Protein AF-A0AAD7UNX7-F1 (afdb_monomer)

Nearest PDB structures (foldseek):
  7zg9-assembly2_B  TM=6.901E-01  e=4.282E-07  Saccharomyces cerevisiae S288C
  6sld-assembly1_A  TM=7.356E-01  e=1.452E-06  Saccharomyces cerevisiae S288C
  3b74-assembly1_A  TM=6.960E-01  e=7.460E-07  Saccharomyces cerevisiae
  7zgc-assembly1_A  TM=6.970E-01  e=1.716E-06  Saccharomyces cerevisiae S288C
  4j7q-assembly3_A  TM=6.901E-01  e=1.104E-04  Saccharomyces cerevisiae S288C

Organism: NCBI:txid2483200

Solvent-accessible surface area (backbone atoms only — not comparable to full-atom values): 17760 Å² total; per-residue (Å²): 135,86,86,81,90,86,88,85,89,87,83,88,88,83,83,85,89,81,83,91,76,84,85,78,84,82,83,80,77,62,76,86,69,64,69,72,72,82,74,64,62,87,71,53,61,64,50,51,55,52,50,54,51,53,50,54,53,51,56,49,51,52,59,56,52,67,71,56,68,82,56,58,72,64,50,54,60,53,62,76,69,68,67,89,73,70,97,62,81,76,50,73,68,56,50,51,52,46,53,53,51,48,62,74,42,50,87,46,39,68,64,23,44,79,57,77,43,66,79,43,72,68,50,49,45,26,52,25,58,66,34,71,73,37,72,46,46,99,88,44,42,44,58,56,47,52,49,54,36,43,54,46,44,71,35,79,84,56,66,60,74,60,77,74,80,67,68,34,51,47,81,43,62,32,72,77,77,69,24,26,31,39,35,35,33,32,65,60,38,35,85,52,52,40,66,57,40,34,34,50,53,50,48,49,44,53,59,28,40,70,83,31,86,80,33,23,34,26,39,34,40,36,37,66,89,36,55,64,66,32,49,52,47,32,50,56,21,46,56,65,23,49,64,55,39,62,64,64,39,42,74,31,70,52,40,35,37,34,31,39,64,49,73,58,53,52,53,52,44,65,60,49,53,78,77,46,56,71,73,63,50,72,28,54,44,82,35,78,53,68,68,65,41,43,76,73,28,44,72,82,128

Mean predicted aligned error: 13.59 Å

Radius of gyration: 25.08 Å; Cα contacts (8 Å, |Δi|>4): 303; chains: 1; bounding box: 59×66×67 Å

InterPro domains:
  IPR001251 CRAL-TRIO lipid binding domain [PF00650] (205-295)
  IPR001251 CRAL-TRIO lipid binding domain [cd00170] (199-295)
  IPR036865 CRAL-TRIO lipid binding domain superfamily [G3DSA:3.40.525.10] (85-296)
  IPR036865 CRAL-TRIO lipid binding domain superfamily [SSF52087] (208-294)
  IPR052578 Phosphatidylinositol Transfer CRAL-TRIO Domain-Containing Protein [PTHR45824] (88-289)

Sequence (301 aa):
MMISTVLVLSLLDGSPAFQPVPTVPRMRIPAALRQPLLRTNSTILPRLIREVSLQRQRQYAKKVWVSLRGDIKTTLLWLALGRRRTAGTLTASQRSMIAMLRVEVARLKAVAAKRGMPLDDATLRRYLEAAGWSLQFRDRSVARAVEHTVEWRASAAAVRKPELDGRGLLLSQAAKSGDRVLRCECKLTAGRSPKWWQHALVSAVELASRDHATAKVCVLVDCRGAPGSSLFDAARSAASAFPLLSTHYPGRLGHVYVLGAGPASRACWWFIKNLLDANTRAKISFVSDTSALKQKGFKLV

Structure (mmCIF, N/CA/C/O backbone):
data_AF-A0AAD7UNX7-F1
#
_entry.id   AF-A0AAD7UNX7-F1
#
loop_
_atom_site.group_PDB
_atom_site.id
_atom_site.type_symbol
_atom_site.label_atom_id
_atom_site.label_alt_id
_atom_site.label_comp_id
_atom_site.label_asym_id
_atom_site.label_entity_id
_atom_site.label_seq_id
_atom_site.pdbx_PDB_ins_code
_atom_site.Cartn_x
_atom_site.Cartn_y
_atom_site.Cartn_z
_atom_site.occupancy
_atom_site.B_iso_or_equiv
_atom_site.auth_seq_id
_atom_site.auth_comp_id
_atom_site.auth_asym_id
_atom_site.auth_atom_id
_atom_site.pdbx_PDB_model_num
ATOM 1 N N . MET A 1 1 ? -37.954 18.146 42.925 1.00 34.34 1 MET A N 1
ATOM 2 C CA . MET A 1 1 ? -36.810 17.248 42.636 1.00 34.34 1 MET A CA 1
ATOM 3 C C . MET A 1 1 ? -36.060 17.842 41.440 1.00 34.34 1 MET A C 1
ATOM 5 O O . MET A 1 1 ? -36.562 17.706 40.338 1.00 34.34 1 MET A O 1
ATOM 9 N N . MET A 1 2 ? -35.065 18.741 41.542 1.00 25.80 2 MET A N 1
ATOM 10 C CA . MET A 1 2 ? -33.766 18.714 42.262 1.00 25.80 2 MET A CA 1
ATOM 11 C C . MET A 1 2 ? -32.941 17.454 41.914 1.00 25.80 2 MET A C 1
ATOM 13 O O . MET A 1 2 ? -33.486 16.375 42.089 1.00 25.80 2 MET A O 1
ATOM 17 N N . ILE A 1 3 ? -31.683 17.464 41.430 1.00 24.48 3 ILE A N 1
ATOM 18 C CA . ILE A 1 3 ? -30.627 18.491 41.279 1.00 24.48 3 ILE A CA 1
ATOM 19 C C . ILE A 1 3 ? -29.623 18.094 40.161 1.00 24.48 3 ILE A C 1
ATOM 21 O O . ILE A 1 3 ? -29.456 16.927 39.820 1.00 24.48 3 ILE A O 1
ATOM 25 N N . SER A 1 4 ? -28.982 19.144 39.643 1.00 24.62 4 SER A N 1
ATOM 26 C CA . SER A 1 4 ? -27.785 19.363 38.818 1.00 24.62 4 SER A CA 1
ATOM 27 C C . SER A 1 4 ? -26.571 18.409 38.849 1.00 24.62 4 SER A C 1
ATOM 29 O O . SER A 1 4 ? -26.175 17.888 39.882 1.00 24.62 4 SER A O 1
ATOM 31 N N . THR A 1 5 ? -25.893 18.364 37.693 1.00 30.03 5 THR A N 1
ATOM 32 C CA . THR A 1 5 ? -24.471 18.711 37.438 1.00 30.03 5 THR A CA 1
ATOM 33 C C . THR A 1 5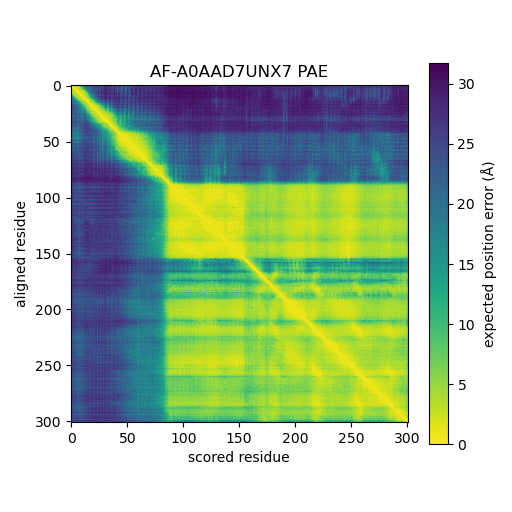 ? -23.482 18.747 38.615 1.00 30.03 5 THR A C 1
ATOM 35 O O . THR A 1 5 ? -23.608 19.635 39.449 1.00 30.03 5 THR A O 1
ATOM 38 N N . VAL A 1 6 ? -22.375 17.984 38.527 1.00 22.36 6 VAL A N 1
ATOM 39 C CA . VAL A 1 6 ? -21.025 18.428 38.951 1.00 22.36 6 VAL A CA 1
ATOM 40 C C . VAL A 1 6 ? -19.945 17.842 38.029 1.00 22.36 6 VAL A C 1
ATOM 42 O O . VAL A 1 6 ? -19.840 16.639 37.818 1.00 22.36 6 VAL A O 1
ATOM 45 N N . LEU A 1 7 ? -19.143 18.758 37.497 1.00 24.67 7 LEU A N 1
ATOM 46 C CA . LEU A 1 7 ? -17.812 18.607 36.915 1.00 24.67 7 LEU A CA 1
ATOM 47 C C . LEU A 1 7 ? -16.832 19.046 38.018 1.00 24.67 7 LEU A C 1
ATOM 49 O O . LEU A 1 7 ? -17.155 20.054 38.633 1.00 24.67 7 LEU A O 1
ATOM 53 N N . VAL A 1 8 ? -15.691 18.379 38.257 1.00 23.47 8 VAL A N 1
ATOM 54 C CA . VAL A 1 8 ? -14.447 18.983 38.813 1.00 23.47 8 VAL A CA 1
ATOM 55 C C . VAL A 1 8 ? -13.267 17.986 38.778 1.00 23.47 8 VAL A C 1
ATOM 57 O O . VAL A 1 8 ? -13.352 16.872 39.279 1.00 23.47 8 VAL A O 1
ATOM 60 N N . LEU A 1 9 ? -12.213 18.453 38.095 1.00 23.33 9 LEU A N 1
ATOM 61 C CA . LEU A 1 9 ? -10.749 18.346 38.263 1.00 23.33 9 LEU A CA 1
ATOM 62 C C . LEU A 1 9 ? -10.123 17.260 39.162 1.00 23.33 9 LEU A C 1
ATOM 64 O O . LEU A 1 9 ? -10.473 17.151 40.326 1.00 23.33 9 LEU A O 1
ATOM 68 N N . SER A 1 10 ? -9.043 16.650 38.644 1.00 23.88 10 SER A N 1
ATOM 69 C CA . SER A 1 10 ? -7.724 16.612 39.308 1.00 23.88 10 SER A CA 1
ATOM 70 C C . SER A 1 10 ? -6.599 16.388 38.282 1.00 23.88 10 SER A C 1
ATOM 72 O O . SER A 1 10 ? -6.486 15.331 37.667 1.00 23.88 10 SER A O 1
ATOM 74 N N . LEU A 1 11 ? -5.792 17.434 38.096 1.00 24.27 11 LEU A N 1
ATOM 75 C CA . LEU A 1 11 ? -4.376 17.394 37.719 1.00 24.27 11 LEU A CA 1
ATOM 76 C C . LEU A 1 11 ? -3.583 17.746 38.994 1.00 24.27 11 LEU A C 1
ATOM 78 O O . LEU A 1 11 ? -4.113 18.495 39.814 1.00 24.27 11 LEU A O 1
ATOM 82 N N . LEU A 1 12 ? -2.320 17.293 39.052 1.00 26.17 12 LEU A N 1
ATOM 83 C CA . LEU A 1 12 ? -1.320 17.322 40.149 1.00 26.17 12 LEU A CA 1
ATOM 84 C C . LEU A 1 12 ? -1.395 16.048 41.025 1.00 26.17 12 LEU A C 1
ATOM 86 O O . LEU A 1 12 ? -2.464 15.706 41.507 1.00 26.17 12 LEU A O 1
ATOM 90 N N . ASP A 1 13 ? -0.353 15.226 41.190 1.00 26.78 13 ASP A N 1
ATOM 91 C CA . ASP A 1 13 ? 1.076 15.535 41.310 1.00 26.78 13 ASP A CA 1
ATOM 92 C C . ASP A 1 13 ? 2.003 14.470 40.689 1.00 26.78 13 ASP A C 1
ATOM 94 O O . ASP A 1 13 ? 1.662 13.290 40.613 1.00 26.78 13 ASP A O 1
ATOM 98 N N . GLY A 1 14 ? 3.201 14.905 40.283 1.00 27.84 14 GLY A N 1
ATOM 99 C CA . GLY A 1 14 ? 4.289 14.032 39.822 1.00 27.84 14 GLY A CA 1
ATOM 100 C C . GLY A 1 14 ? 5.230 14.675 38.798 1.00 27.84 14 GLY A C 1
ATOM 101 O O . GLY A 1 14 ? 5.381 14.160 37.694 1.00 27.84 14 GLY A O 1
ATOM 102 N N . SER A 1 15 ? 5.827 15.822 39.139 1.00 29.14 15 SER A N 1
ATOM 103 C CA . SER A 1 15 ? 6.907 16.468 38.367 1.00 29.14 15 SER A CA 1
ATOM 104 C C . SER A 1 15 ? 8.217 15.654 38.462 1.00 29.14 15 SER A C 1
ATOM 106 O O . SER A 1 15 ? 8.419 14.956 39.457 1.00 29.14 15 SER A O 1
ATOM 108 N N . PRO A 1 16 ? 9.136 15.761 37.480 1.00 36.84 16 PRO A N 1
ATOM 109 C CA . PRO A 1 16 ? 10.179 16.765 37.680 1.00 36.84 16 PRO A CA 1
ATOM 110 C C . PRO A 1 16 ? 10.481 17.653 36.457 1.00 36.84 16 PR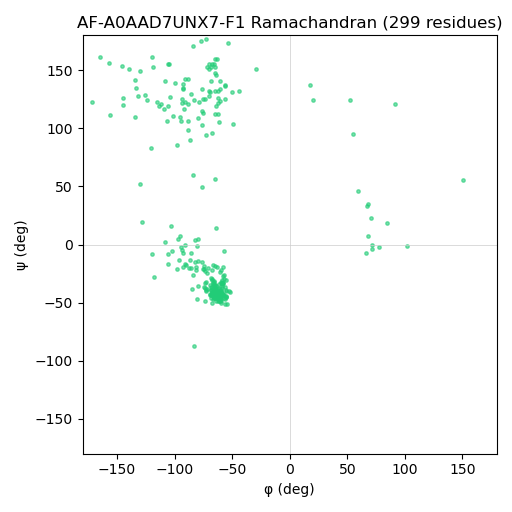O A C 1
ATOM 112 O O . PRO A 1 16 ? 10.562 17.202 35.318 1.00 36.84 16 PRO A O 1
ATOM 115 N N . ALA A 1 17 ? 10.723 18.925 36.792 1.00 38.91 17 ALA A N 1
ATOM 116 C CA . ALA A 1 17 ? 11.519 19.953 36.118 1.00 38.91 17 ALA A CA 1
ATOM 117 C C . ALA A 1 17 ? 11.209 20.284 34.642 1.00 38.91 17 ALA A C 1
ATOM 119 O O . ALA A 1 17 ? 11.810 19.743 33.716 1.00 38.91 17 ALA A O 1
ATOM 120 N N . PHE A 1 18 ? 10.381 21.318 34.434 1.00 33.69 18 PHE A N 1
ATOM 121 C CA . PHE A 1 18 ? 10.369 22.103 33.195 1.00 33.69 18 PHE A CA 1
ATOM 122 C C . PHE A 1 18 ? 10.336 23.608 33.502 1.00 33.69 18 PHE A C 1
ATOM 124 O O . PHE A 1 18 ? 9.604 24.060 34.381 1.00 33.69 18 PHE A O 1
ATOM 131 N N . GLN A 1 19 ? 11.182 24.359 32.794 1.00 36.28 19 GLN A N 1
ATOM 132 C CA . GLN A 1 19 ? 11.431 25.795 32.964 1.00 36.28 19 GLN A CA 1
ATOM 133 C C . GLN A 1 19 ? 10.210 26.675 32.618 1.00 36.28 19 GLN A C 1
ATOM 135 O O . GLN A 1 19 ? 9.365 26.261 31.819 1.00 36.28 19 GLN A O 1
ATOM 140 N N . PRO A 1 20 ? 10.107 27.898 33.181 1.00 37.69 20 PRO A N 1
ATOM 141 C CA . PRO A 1 20 ? 8.953 28.768 32.969 1.00 37.69 20 PRO A CA 1
ATOM 142 C C . PRO A 1 20 ? 8.891 29.325 31.537 1.00 37.69 20 PRO A C 1
ATOM 144 O O . PRO A 1 20 ? 9.835 29.935 31.041 1.00 37.69 20 PRO A O 1
ATOM 147 N N . VAL A 1 21 ? 7.733 29.149 30.895 1.00 50.06 21 VAL A N 1
ATOM 148 C CA . VAL A 1 21 ? 7.342 29.799 29.630 1.00 50.06 21 VAL A CA 1
ATOM 149 C C . VAL A 1 21 ? 6.663 31.143 29.954 1.00 50.06 21 VAL A C 1
ATOM 151 O O . VAL A 1 21 ? 5.925 31.215 30.940 1.00 50.06 21 VAL A O 1
ATOM 154 N N . PRO A 1 22 ? 6.881 32.208 29.157 1.00 38.22 22 PRO A N 1
ATOM 155 C CA . PRO A 1 22 ? 6.375 33.546 29.447 1.00 38.22 22 PRO A CA 1
ATOM 156 C C . PRO A 1 22 ? 4.844 33.640 29.449 1.00 38.22 22 PRO A C 1
ATOM 158 O O . PRO A 1 22 ? 4.131 32.985 28.686 1.00 38.22 22 PRO A O 1
ATOM 161 N N . THR A 1 23 ? 4.353 34.510 30.325 1.00 45.69 23 THR A N 1
ATOM 162 C CA . THR A 1 23 ? 2.951 34.845 30.565 1.00 45.69 23 THR A CA 1
ATOM 163 C C . THR A 1 23 ? 2.263 35.418 29.323 1.00 45.69 23 THR A C 1
ATOM 165 O O . THR A 1 23 ? 2.654 36.450 28.785 1.00 45.69 23 THR A O 1
ATOM 168 N N . VAL A 1 24 ? 1.169 34.777 28.901 1.00 46.84 24 VAL A N 1
ATOM 169 C CA . VAL A 1 24 ? 0.237 35.325 27.901 1.00 46.84 24 VAL A CA 1
ATOM 170 C C . VAL A 1 24 ? -0.641 36.397 28.568 1.00 46.84 24 VAL A C 1
ATOM 172 O O . VAL A 1 24 ? -1.168 36.152 29.659 1.00 46.84 24 VAL A O 1
ATOM 175 N N . PRO A 1 25 ? -0.846 37.575 27.951 1.00 39.91 25 PRO A N 1
ATOM 176 C CA . PRO A 1 25 ? -1.681 38.623 28.526 1.00 39.91 25 PRO A CA 1
ATOM 177 C C . PRO A 1 25 ? -3.148 38.182 28.628 1.00 39.91 25 PRO A C 1
ATOM 179 O O . PRO A 1 25 ? -3.746 37.666 27.683 1.00 39.91 25 PRO A O 1
ATOM 182 N N . ARG A 1 26 ? -3.743 38.410 29.806 1.00 40.44 26 ARG A N 1
ATOM 183 C CA . ARG A 1 26 ? -5.159 38.137 30.087 1.00 40.44 26 ARG A CA 1
ATOM 184 C C . ARG A 1 26 ? -6.058 38.992 29.192 1.00 40.44 26 ARG A C 1
ATOM 186 O O . ARG A 1 26 ? -6.040 40.219 29.274 1.00 40.44 26 ARG A O 1
ATOM 193 N N . MET A 1 27 ? -6.909 38.334 28.411 1.00 41.91 27 MET A N 1
ATOM 194 C CA . MET A 1 27 ? -7.981 38.976 27.652 1.00 41.91 27 MET A CA 1
ATOM 195 C C . MET A 1 27 ? -8.993 39.595 28.635 1.00 41.91 27 MET A C 1
ATOM 197 O O . MET A 1 27 ? -9.661 38.881 29.386 1.00 41.91 27 MET A O 1
ATOM 201 N N . ARG A 1 28 ? -9.083 40.931 28.681 1.00 44.72 28 ARG A N 1
ATOM 202 C CA . ARG A 1 28 ? -10.090 41.641 29.484 1.00 44.72 28 ARG A CA 1
ATOM 203 C C . ARG A 1 28 ? -11.445 41.539 28.787 1.00 44.72 28 ARG A C 1
ATOM 205 O O . ARG A 1 28 ? -11.637 42.113 27.721 1.00 44.72 28 ARG A O 1
ATOM 212 N N . ILE A 1 29 ? -12.387 40.830 29.406 1.00 54.78 29 ILE A N 1
ATOM 213 C CA . ILE A 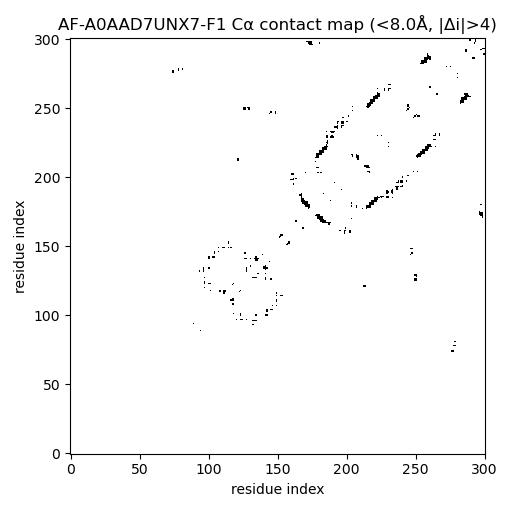1 29 ? -13.793 40.846 28.987 1.00 54.78 29 ILE A CA 1
ATOM 214 C C . ILE A 1 29 ? -14.402 42.196 29.416 1.00 54.78 29 ILE A C 1
ATOM 216 O O . ILE A 1 29 ? -14.313 42.531 30.602 1.00 54.78 29 ILE A O 1
ATOM 220 N N . PRO A 1 30 ? -15.010 42.971 28.498 1.00 59.00 30 PRO A N 1
ATOM 221 C CA . PRO A 1 30 ? -15.652 44.247 28.808 1.00 59.00 30 PRO A CA 1
ATOM 222 C C . PRO A 1 30 ? -16.733 44.109 29.888 1.00 59.00 30 PRO A C 1
ATOM 224 O O . PRO A 1 30 ? -17.552 43.190 29.844 1.00 59.00 30 PRO A O 1
ATOM 227 N N . ALA A 1 31 ? -16.774 45.048 30.839 1.00 58.38 31 ALA A N 1
ATOM 228 C CA . ALA A 1 31 ? -17.728 45.040 31.954 1.00 58.38 31 ALA A CA 1
ATOM 229 C C . ALA A 1 31 ? -19.204 45.034 31.499 1.00 58.38 31 ALA A C 1
ATOM 231 O O . ALA A 1 31 ? -20.050 44.459 32.181 1.00 58.38 31 ALA A O 1
ATOM 232 N N . ALA A 1 32 ? -19.496 45.566 30.307 1.00 55.09 32 ALA A N 1
ATOM 233 C CA . ALA A 1 32 ? -20.830 45.565 29.700 1.00 55.09 32 ALA A CA 1
ATOM 234 C C . ALA A 1 32 ? -21.382 44.157 29.386 1.00 55.09 32 ALA A C 1
ATOM 236 O O . ALA A 1 32 ? -22.590 43.981 29.271 1.00 55.09 32 ALA A O 1
ATOM 237 N N . LEU A 1 33 ? -20.522 43.134 29.296 1.00 49.88 33 LEU A N 1
ATOM 238 C CA . LEU A 1 33 ? -20.931 41.743 29.063 1.00 49.88 33 LEU A CA 1
ATOM 239 C C . LEU A 1 33 ? -21.095 40.928 30.358 1.00 49.88 33 LEU A C 1
ATOM 241 O O . LEU A 1 33 ? -21.473 39.759 30.295 1.00 49.88 33 LEU A O 1
ATOM 245 N N . ARG A 1 34 ? -20.829 41.509 31.540 1.00 50.03 34 ARG A N 1
ATOM 246 C CA . ARG A 1 34 ? -20.900 40.776 32.820 1.00 50.03 34 ARG A CA 1
ATOM 247 C C . ARG A 1 34 ? -22.310 40.629 33.392 1.00 50.03 34 ARG A C 1
ATOM 249 O O . ARG A 1 34 ? -22.523 39.712 34.176 1.00 50.03 34 ARG A O 1
ATOM 256 N N . GLN A 1 35 ? -23.268 41.480 33.021 1.00 46.34 35 GLN A N 1
ATOM 257 C CA . GLN A 1 35 ? -24.580 41.504 33.684 1.00 46.34 35 GLN A CA 1
ATOM 258 C C . GLN A 1 35 ? -25.744 40.744 33.010 1.00 46.34 35 GLN A C 1
ATOM 260 O O . GLN A 1 35 ? -26.635 40.329 33.750 1.00 46.34 35 GLN A O 1
ATOM 265 N N . PRO A 1 36 ? -25.764 40.415 31.699 1.00 47.47 36 PRO A N 1
ATOM 266 C CA . PRO A 1 36 ? -26.866 39.606 31.154 1.00 47.47 36 PRO A CA 1
ATOM 267 C C . PRO A 1 36 ? -26.729 38.096 31.424 1.00 47.47 36 PRO A C 1
ATOM 269 O O . PRO A 1 36 ? -27.689 37.346 31.258 1.00 47.47 36 PRO A O 1
ATOM 272 N N . LEU A 1 37 ? -25.548 37.616 31.833 1.00 45.19 37 LEU A N 1
ATOM 273 C CA . LEU A 1 37 ? -25.261 36.176 31.918 1.00 45.19 37 LEU A CA 1
ATOM 274 C C . LEU A 1 37 ? -25.698 35.508 33.231 1.00 45.19 37 LEU A C 1
ATOM 276 O O . LEU A 1 37 ? -25.679 34.285 33.312 1.00 45.19 37 LEU A O 1
ATOM 280 N N . LEU A 1 38 ? -26.151 36.273 34.229 1.00 48.47 38 LEU A N 1
ATOM 281 C CA . LEU A 1 38 ? -26.572 35.734 35.532 1.00 48.47 38 LEU A CA 1
ATOM 282 C C . LEU A 1 38 ? -28.092 35.518 35.670 1.00 48.47 38 LEU A C 1
ATOM 284 O O . LEU A 1 38 ? -28.556 35.121 36.734 1.00 48.47 38 LEU A O 1
ATOM 288 N N . ARG A 1 39 ? -28.879 35.733 34.604 1.00 48.38 39 ARG A N 1
ATOM 289 C CA . ARG A 1 39 ? -30.343 35.513 34.599 1.00 48.38 39 ARG A CA 1
ATOM 290 C C . ARG A 1 39 ? -30.859 34.643 33.448 1.00 48.38 39 ARG A C 1
ATOM 292 O O . ARG A 1 39 ? -32.046 34.672 33.137 1.00 48.38 39 ARG A O 1
ATOM 299 N N . THR A 1 40 ? -30.002 33.851 32.808 1.00 49.84 40 THR A N 1
ATOM 300 C CA . THR A 1 40 ? -30.471 32.923 31.768 1.00 49.84 40 THR A CA 1
ATOM 301 C C . THR A 1 40 ? -30.810 31.560 32.367 1.00 49.84 40 THR A C 1
ATOM 303 O O . THR A 1 40 ? -29.986 30.919 33.014 1.00 49.84 40 THR A O 1
ATOM 306 N N . ASN A 1 41 ? -32.062 31.142 32.159 1.00 50.66 41 ASN A N 1
ATOM 307 C CA . ASN A 1 41 ? -32.588 29.824 32.507 1.00 50.66 41 ASN A CA 1
ATOM 308 C C . ASN A 1 41 ? -31.600 28.713 32.113 1.00 50.66 41 ASN A C 1
ATOM 310 O O . ASN A 1 41 ? -31.138 28.655 30.969 1.00 50.66 41 ASN A O 1
ATOM 314 N N . SER A 1 42 ? -31.335 27.793 33.046 1.00 52.09 42 SER A N 1
ATOM 315 C CA . SER A 1 42 ? -30.395 26.661 32.930 1.00 52.09 42 SER A CA 1
ATOM 316 C C . SER A 1 42 ? -30.676 25.701 31.760 1.00 52.09 42 SER A C 1
ATOM 318 O O . SER A 1 42 ? -29.880 24.810 31.472 1.00 52.09 42 SER A O 1
ATOM 320 N N . THR A 1 43 ? -31.778 25.900 31.038 1.00 55.53 43 THR A N 1
ATOM 321 C CA . THR A 1 43 ? -32.200 25.132 29.863 1.00 55.53 43 THR A CA 1
ATOM 322 C C 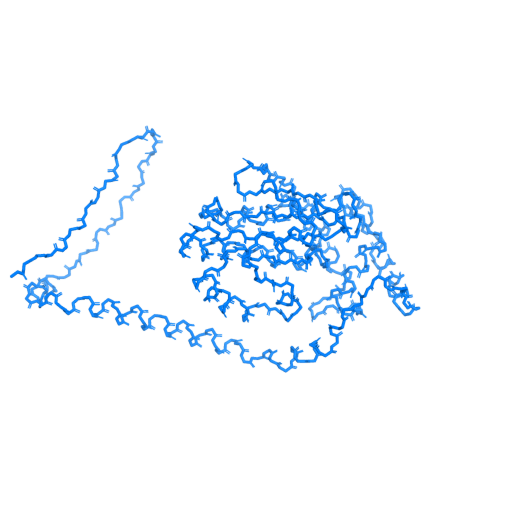. THR A 1 43 ? -31.708 25.698 28.525 1.00 55.53 43 THR A C 1
ATOM 324 O O . THR A 1 43 ? -31.710 24.976 27.525 1.00 55.53 43 THR A O 1
ATOM 327 N N . ILE A 1 44 ? -31.254 26.956 28.472 1.00 59.41 44 ILE A N 1
ATOM 328 C CA . ILE A 1 44 ? -30.894 27.633 27.211 1.00 59.41 44 ILE A CA 1
ATOM 329 C C . ILE A 1 44 ? -29.451 27.315 26.787 1.00 59.41 44 ILE A C 1
ATOM 331 O O . ILE A 1 44 ? -29.181 27.067 25.609 1.00 59.41 44 ILE A O 1
ATOM 335 N N . LEU A 1 45 ? -28.525 27.237 27.746 1.00 51.38 45 LEU A N 1
ATOM 336 C CA . LEU A 1 45 ? -27.102 27.006 27.474 1.00 51.38 45 LEU A CA 1
ATOM 337 C C . LEU A 1 45 ? -26.816 25.642 26.802 1.00 51.38 45 LEU A C 1
ATOM 339 O O . LEU A 1 45 ? -26.080 25.614 25.812 1.00 51.38 45 LEU A O 1
ATOM 343 N N . PRO A 1 46 ? -27.429 24.515 27.226 1.00 58.41 46 PRO A N 1
ATOM 344 C CA . PRO A 1 46 ? -27.233 23.226 26.558 1.00 58.41 46 PRO A CA 1
ATOM 345 C C . PRO A 1 46 ? -27.786 23.202 25.126 1.00 58.41 46 PRO A C 1
ATOM 347 O O . PRO A 1 46 ? -27.217 22.543 24.253 1.00 58.41 46 PRO A O 1
ATOM 350 N N . ARG A 1 47 ? -28.877 23.939 24.859 1.00 62.19 47 ARG A N 1
ATOM 351 C CA . ARG A 1 47 ? -29.457 24.064 23.511 1.00 62.19 47 ARG A CA 1
ATOM 352 C C . ARG A 1 47 ? -28.539 24.843 22.574 1.00 62.19 47 ARG A C 1
ATOM 354 O O . ARG A 1 47 ? -28.249 24.343 21.491 1.00 62.19 47 ARG A O 1
ATOM 361 N N . LEU A 1 48 ? -28.001 25.978 23.020 1.00 52.12 48 LEU A N 1
ATOM 362 C CA . LEU A 1 48 ? -27.043 26.774 22.244 1.00 52.12 48 LEU A CA 1
ATOM 363 C C . LEU A 1 48 ? -25.752 25.999 21.945 1.00 52.12 48 LEU A C 1
ATOM 365 O O . LEU A 1 48 ? -25.280 26.004 20.810 1.00 52.12 48 LEU A O 1
ATOM 369 N N . ILE A 1 49 ? -25.206 25.262 22.919 1.00 58.78 49 ILE A N 1
ATOM 370 C CA . ILE A 1 49 ? -24.017 24.417 22.701 1.00 58.78 49 ILE A CA 1
ATOM 371 C C . ILE A 1 49 ? -24.307 23.326 21.655 1.00 58.78 49 ILE A C 1
ATOM 373 O O . ILE A 1 49 ? -23.482 23.066 20.771 1.00 58.78 49 ILE A O 1
ATOM 377 N N . ARG A 1 50 ? -25.496 22.712 21.706 1.00 65.19 50 ARG A N 1
ATOM 378 C CA . ARG A 1 50 ? -25.923 21.693 20.737 1.00 65.19 50 ARG A CA 1
ATOM 379 C C . ARG A 1 50 ? -26.126 22.277 19.336 1.00 65.19 50 ARG A C 1
ATOM 381 O O . ARG A 1 50 ? -25.700 21.658 18.361 1.00 65.19 50 ARG A O 1
ATOM 388 N N . GLU A 1 51 ? -26.715 23.463 19.219 1.00 67.31 51 GLU A N 1
ATOM 389 C CA . GLU A 1 51 ? -26.912 24.143 17.933 1.00 67.31 51 GLU A CA 1
ATOM 390 C C . GLU A 1 51 ? -25.599 24.600 17.299 1.00 67.31 51 GLU A C 1
ATOM 392 O O . GLU A 1 51 ? -25.393 24.375 16.105 1.00 67.31 51 GLU A O 1
ATOM 397 N N . VAL A 1 52 ? -24.672 25.157 18.083 1.00 57.06 52 VAL A N 1
ATOM 398 C CA . VAL A 1 52 ? -23.350 25.576 17.587 1.00 57.06 52 VAL A CA 1
ATOM 399 C C . VAL A 1 52 ? -22.528 24.366 17.116 1.00 57.06 52 VAL A C 1
ATOM 401 O O . VAL A 1 52 ? -21.857 24.435 16.083 1.00 57.06 52 VAL A O 1
ATOM 404 N N . SER A 1 53 ? -22.626 23.228 17.811 1.00 68.12 53 SER A N 1
ATOM 405 C CA . SER A 1 53 ? -22.023 21.953 17.390 1.00 68.12 53 SER A CA 1
ATOM 406 C C . SER A 1 53 ? -22.591 21.453 16.051 1.00 68.12 53 SER A C 1
ATOM 408 O O . SER A 1 53 ? -21.836 21.161 15.118 1.00 68.12 53 SER A O 1
ATOM 410 N N . LEU A 1 54 ? -23.921 21.439 15.906 1.00 64.31 54 LEU A N 1
ATOM 411 C CA . LEU A 1 54 ? -24.602 21.014 14.677 1.00 64.31 54 LEU A CA 1
ATOM 412 C C . LEU A 1 54 ? -24.324 21.955 13.494 1.00 64.31 54 LEU A C 1
ATOM 414 O O . LEU A 1 54 ? -24.134 21.496 12.367 1.00 64.31 54 LEU A O 1
ATOM 418 N N . GLN A 1 55 ? -24.252 23.264 13.737 1.00 64.88 55 GLN A N 1
ATOM 419 C CA . GLN A 1 55 ? -23.882 24.270 12.737 1.00 64.88 55 GLN A CA 1
ATOM 420 C C . GLN A 1 55 ? -22.458 24.050 12.210 1.00 64.88 55 GLN A C 1
ATOM 422 O O . GLN A 1 55 ? -22.252 24.031 10.992 1.00 64.88 55 GLN A O 1
ATOM 427 N N . ARG A 1 56 ? -21.484 23.790 13.096 1.00 57.97 56 ARG A N 1
ATOM 428 C CA . ARG A 1 56 ? -20.103 23.470 12.692 1.00 57.97 56 ARG A CA 1
ATOM 429 C C . ARG A 1 56 ? -20.024 22.173 11.885 1.00 57.97 56 ARG A C 1
ATOM 431 O O . ARG A 1 56 ? -19.341 22.143 10.862 1.00 57.97 56 ARG A O 1
ATOM 438 N N . GLN A 1 57 ? -20.768 21.135 12.272 1.00 56.75 57 GLN A N 1
ATOM 439 C CA . GLN A 1 57 ? -20.844 19.882 11.507 1.00 56.75 57 GLN A CA 1
ATOM 440 C C . GLN A 1 57 ? -21.449 20.087 10.107 1.00 56.75 57 GLN A C 1
ATOM 442 O O . GLN A 1 57 ? -20.934 19.546 9.128 1.00 56.75 57 GLN A O 1
ATOM 447 N N . ARG A 1 58 ? -22.494 20.918 9.980 1.00 65.81 58 ARG A N 1
ATOM 448 C CA . ARG A 1 58 ? -23.142 21.232 8.693 1.00 65.81 58 ARG A CA 1
ATOM 449 C C . ARG A 1 58 ? -22.252 22.056 7.763 1.00 65.81 58 ARG A C 1
ATOM 451 O O . ARG A 1 58 ? -22.176 21.750 6.573 1.00 65.81 58 ARG A O 1
ATOM 458 N N . GLN A 1 59 ? -21.557 23.071 8.280 1.00 62.62 59 GLN A N 1
ATOM 459 C CA . GLN A 1 59 ? -20.615 23.858 7.475 1.00 62.62 59 GLN A CA 1
ATOM 460 C C . GLN A 1 59 ? -19.429 23.012 6.995 1.00 62.62 59 GLN A C 1
ATOM 462 O O . GLN A 1 59 ? -18.999 23.148 5.847 1.00 62.62 59 GLN A O 1
ATOM 467 N N . TYR A 1 60 ? -18.948 22.091 7.835 1.00 52.59 60 TYR A N 1
ATOM 468 C CA . TYR A 1 60 ? -17.894 21.153 7.461 1.00 52.59 60 TYR A CA 1
ATOM 469 C C . TYR A 1 60 ? -18.359 20.179 6.366 1.00 52.59 60 TYR A C 1
ATOM 471 O O . TYR A 1 60 ? -17.680 20.024 5.351 1.00 52.59 60 TYR A O 1
ATOM 479 N N . ALA A 1 61 ? -19.562 19.609 6.501 1.00 47.12 61 ALA A N 1
ATOM 480 C CA . ALA A 1 61 ? -20.149 18.725 5.493 1.00 47.12 61 ALA A CA 1
ATOM 481 C C . ALA A 1 61 ? -20.336 19.421 4.131 1.00 47.12 61 ALA A C 1
ATOM 483 O O . ALA A 1 61 ? -20.037 18.825 3.098 1.00 47.12 61 ALA A O 1
ATOM 484 N N . LYS A 1 62 ? -20.754 20.697 4.112 1.00 53.06 62 LYS A N 1
ATOM 485 C CA . LYS A 1 62 ? -20.890 21.484 2.871 1.00 53.06 62 LYS A CA 1
ATOM 486 C C . LYS A 1 62 ? -19.551 21.712 2.162 1.00 53.06 62 LYS A C 1
ATOM 488 O O . LYS A 1 62 ? -19.482 21.523 0.950 1.00 53.06 62 LYS A O 1
ATOM 493 N N . LYS A 1 63 ? -18.489 22.078 2.893 1.00 51.34 63 LYS A N 1
ATOM 494 C CA . LYS A 1 63 ? -17.151 22.290 2.303 1.00 51.34 63 LYS A CA 1
ATOM 495 C C . LYS A 1 63 ? -16.575 21.004 1.705 1.00 51.34 63 LYS A C 1
ATOM 497 O O . LYS A 1 63 ? -16.033 21.033 0.605 1.00 51.34 63 LYS A O 1
ATOM 502 N N . VAL A 1 64 ? -16.753 19.876 2.390 1.00 45.97 64 VAL A N 1
ATOM 503 C CA . VAL A 1 64 ? -16.316 18.561 1.898 1.00 45.97 64 VAL A CA 1
ATOM 504 C C . VAL A 1 64 ? -17.109 18.143 0.652 1.00 45.97 64 VAL A C 1
ATOM 506 O O . VAL A 1 64 ? -16.529 17.643 -0.308 1.00 45.97 64 VAL A O 1
ATOM 509 N N . TRP A 1 65 ? -18.419 18.402 0.619 1.00 38.22 65 TRP A N 1
ATOM 510 C CA . TRP A 1 65 ? -19.293 17.997 -0.487 1.00 38.22 65 TRP A CA 1
ATOM 511 C C . TRP A 1 65 ? -19.011 18.731 -1.808 1.00 38.22 65 TRP A C 1
ATOM 513 O O . TRP A 1 65 ? -19.050 18.112 -2.870 1.00 38.22 65 TRP A O 1
ATOM 523 N N . VAL A 1 66 ? -18.663 20.023 -1.762 1.00 47.78 66 VAL A N 1
ATOM 524 C CA . VAL A 1 66 ? -18.298 20.798 -2.966 1.00 47.78 66 VAL A CA 1
ATOM 525 C C . VAL A 1 66 ? -16.987 20.296 -3.586 1.00 47.78 66 VAL A C 1
ATOM 527 O O . VAL A 1 66 ? -16.874 20.245 -4.807 1.00 47.78 66 VAL A O 1
ATOM 530 N N . SER A 1 67 ? -16.041 19.819 -2.769 1.00 43.53 67 SER A N 1
ATOM 531 C CA . SER A 1 67 ? -14.778 19.239 -3.249 1.00 43.53 67 SER A CA 1
ATOM 532 C C . SER A 1 67 ? -14.943 17.866 -3.923 1.00 43.53 67 SER A C 1
ATOM 534 O O . SER A 1 67 ? -14.066 17.454 -4.674 1.00 43.53 67 SER A O 1
ATOM 536 N N . LEU A 1 68 ? -16.043 17.147 -3.667 1.00 40.34 68 LEU A N 1
ATOM 537 C CA . LEU A 1 68 ? -16.252 15.756 -4.104 1.00 40.34 68 LEU A CA 1
ATOM 538 C C . LEU A 1 68 ? -16.921 15.615 -5.484 1.00 40.34 68 LEU A C 1
ATOM 540 O O . LEU A 1 68 ? -16.863 14.545 -6.088 1.00 40.34 68 LEU A O 1
ATOM 544 N N . ARG A 1 69 ? -17.567 16.666 -6.009 1.00 42.56 69 ARG A N 1
ATOM 545 C CA . ARG A 1 69 ? -18.356 16.582 -7.257 1.00 42.56 69 ARG A CA 1
ATOM 546 C C . ARG A 1 69 ? -17.513 16.490 -8.538 1.00 42.56 69 ARG A C 1
ATOM 548 O O . ARG A 1 69 ? -18.041 16.052 -9.557 1.00 42.56 69 ARG A O 1
ATOM 555 N N . GLY A 1 70 ? -16.230 16.854 -8.491 1.00 43.12 70 GLY A N 1
ATOM 556 C CA . GLY A 1 70 ? -15.343 16.869 -9.663 1.00 43.12 70 GLY A CA 1
ATOM 557 C C . GLY A 1 70 ? -14.873 15.494 -10.165 1.00 43.12 70 GLY A C 1
ATOM 558 O O . GLY A 1 70 ? -14.527 15.375 -11.334 1.00 43.12 70 GLY A O 1
ATOM 559 N N . ASP A 1 71 ? -14.901 14.443 -9.333 1.00 52.00 71 ASP A N 1
ATOM 560 C CA . ASP A 1 71 ? -14.165 13.183 -9.588 1.00 52.00 71 ASP A CA 1
ATOM 561 C C . ASP A 1 71 ? -15.038 11.961 -9.967 1.00 52.00 71 ASP A C 1
ATOM 563 O O . ASP A 1 71 ? -14.540 10.847 -10.171 1.00 52.00 71 ASP A O 1
ATOM 567 N N . ILE A 1 72 ? -16.361 12.125 -10.081 1.00 43.78 72 ILE A N 1
ATOM 568 C CA . ILE A 1 72 ? -17.292 10.983 -10.191 1.00 43.78 72 ILE A CA 1
ATOM 569 C C . ILE A 1 72 ? -17.235 10.292 -11.569 1.00 43.78 72 ILE A C 1
ATOM 571 O O . ILE A 1 72 ? -17.305 9.063 -11.634 1.00 43.78 72 ILE A O 1
ATOM 575 N N . LYS A 1 73 ? -17.063 11.034 -12.674 1.00 41.59 73 LYS A N 1
ATOM 576 C CA . LYS A 1 73 ? -17.089 10.450 -14.034 1.00 41.59 73 LYS A CA 1
ATOM 577 C C . LYS A 1 73 ? -15.852 9.597 -14.346 1.00 41.59 73 LYS A C 1
ATOM 579 O O . LYS A 1 73 ? -15.979 8.527 -14.932 1.00 41.59 73 LYS A O 1
ATOM 584 N N . THR A 1 74 ? -14.674 10.007 -13.886 1.00 48.28 74 THR A N 1
ATOM 585 C CA . THR A 1 74 ? -13.407 9.283 -14.096 1.00 48.28 74 THR A CA 1
ATOM 586 C C . THR A 1 74 ? -13.324 8.019 -13.235 1.00 48.28 74 THR A C 1
ATOM 588 O O . THR A 1 74 ? -12.793 6.996 -13.665 1.00 48.28 74 THR A O 1
ATOM 591 N N . THR A 1 75 ? -13.919 8.058 -12.039 1.00 48.56 75 THR A N 1
ATOM 592 C CA . THR A 1 75 ? -13.988 6.911 -11.120 1.00 48.56 75 THR A CA 1
ATOM 593 C C . THR A 1 75 ? -14.835 5.767 -11.690 1.00 48.56 75 THR A C 1
ATOM 595 O O . THR A 1 75 ? -14.499 4.601 -11.489 1.00 48.56 75 THR A O 1
ATOM 598 N N . LEU A 1 76 ? -15.898 6.078 -12.442 1.00 40.88 76 LEU A N 1
ATOM 599 C CA . LEU A 1 76 ? -16.743 5.076 -13.105 1.00 40.88 76 LEU A CA 1
ATOM 600 C C . LEU A 1 76 ? -16.020 4.358 -14.259 1.00 40.88 76 LEU A C 1
ATOM 602 O O . LEU A 1 76 ? -16.200 3.152 -14.423 1.00 40.88 76 LEU A O 1
ATOM 606 N N . LEU A 1 77 ? -15.144 5.053 -14.992 1.00 43.62 77 LEU A N 1
ATOM 607 C CA . LEU A 1 77 ? -14.342 4.451 -16.066 1.00 43.62 77 LEU A CA 1
ATOM 608 C C . LEU A 1 77 ? -13.290 3.466 -15.515 1.00 43.62 77 LEU A C 1
ATOM 610 O O . LEU A 1 77 ? -13.101 2.380 -16.057 1.00 43.62 77 LEU A O 1
ATOM 614 N N . TRP A 1 78 ? -12.662 3.795 -14.382 1.00 46.12 78 TRP A N 1
ATOM 615 C CA . TRP A 1 78 ? -11.722 2.900 -13.692 1.00 46.12 78 TRP A CA 1
ATOM 616 C C . TRP A 1 78 ? -12.408 1.719 -12.987 1.00 46.12 78 TRP A C 1
ATOM 618 O O . TRP A 1 78 ? -11.849 0.623 -12.927 1.00 46.12 78 TRP A O 1
ATOM 628 N N . LEU A 1 79 ? -13.637 1.913 -12.495 1.00 43.50 79 LEU A N 1
ATOM 629 C CA . LEU A 1 79 ? -14.472 0.857 -11.909 1.00 43.50 79 LEU A CA 1
ATOM 630 C C . LEU A 1 79 ? -14.803 -0.259 -12.913 1.00 43.50 79 LEU A C 1
ATOM 632 O O . LEU A 1 79 ? -14.849 -1.423 -12.521 1.00 43.50 79 LEU A O 1
ATOM 636 N N . ALA A 1 80 ? -14.975 0.069 -14.197 1.00 41.72 80 ALA A N 1
ATOM 637 C CA . ALA A 1 80 ? -15.241 -0.916 -15.247 1.00 41.72 80 ALA A CA 1
ATOM 638 C C . ALA A 1 80 ? -14.014 -1.789 -15.594 1.00 41.72 80 ALA A C 1
ATOM 640 O O . ALA A 1 80 ? -14.170 -2.926 -16.040 1.00 41.72 80 ALA A O 1
ATOM 641 N N . LEU A 1 81 ? -12.793 -1.297 -15.350 1.00 45.59 81 LEU A N 1
ATOM 642 C CA . LEU A 1 81 ? -11.540 -1.979 -15.712 1.00 45.59 81 LEU A CA 1
ATOM 643 C C . LEU A 1 81 ? -10.920 -2.796 -14.562 1.00 45.59 81 LEU A C 1
ATOM 645 O O . LEU A 1 81 ? -10.052 -3.640 -14.791 1.00 45.59 81 LEU A O 1
ATOM 649 N N . GLY A 1 82 ? -11.388 -2.608 -13.326 1.00 38.78 82 GLY A N 1
ATOM 650 C CA . GLY A 1 82 ? -10.896 -3.285 -12.121 1.00 38.78 82 GLY A CA 1
ATOM 651 C C . GLY A 1 82 ? -11.353 -4.742 -11.958 1.00 38.78 82 GLY A C 1
ATOM 652 O O . GLY A 1 82 ? -11.835 -5.117 -10.890 1.00 38.78 82 GLY A O 1
ATOM 653 N N . ARG A 1 83 ? -11.224 -5.596 -12.983 1.00 43.84 83 ARG A N 1
ATOM 654 C CA . ARG A 1 83 ? -11.449 -7.048 -12.831 1.00 43.84 83 ARG A CA 1
ATOM 655 C C . ARG A 1 83 ? -10.259 -7.692 -12.115 1.00 43.84 83 ARG A C 1
ATOM 657 O O . ARG A 1 83 ? -9.123 -7.591 -12.575 1.00 43.84 83 ARG A O 1
ATOM 664 N N . ARG A 1 84 ? -10.532 -8.403 -11.011 1.00 43.34 84 ARG A N 1
ATOM 665 C CA . ARG A 1 84 ? -9.582 -9.286 -10.305 1.00 43.34 84 ARG A CA 1
ATOM 666 C C . ARG A 1 84 ? -8.905 -10.224 -11.310 1.00 43.34 84 ARG A C 1
ATOM 668 O O . ARG A 1 84 ? -9.515 -11.201 -11.733 1.00 43.34 84 ARG A O 1
ATOM 675 N N . ARG A 1 85 ? -7.648 -9.961 -11.667 1.00 49.97 85 ARG A N 1
ATOM 676 C CA . ARG A 1 85 ? -6.795 -10.969 -12.301 1.00 49.97 85 ARG A CA 1
ATOM 677 C C . ARG A 1 85 ? -6.091 -11.740 -11.192 1.00 49.97 85 ARG A C 1
ATOM 679 O O . ARG A 1 85 ? -5.398 -11.159 -10.358 1.00 49.97 85 ARG A O 1
ATOM 686 N N . THR A 1 86 ? -6.319 -13.050 -11.180 1.00 45.88 86 THR A N 1
ATOM 687 C CA . THR A 1 86 ? -5.450 -14.038 -10.534 1.00 45.88 86 THR A CA 1
ATOM 688 C C . THR A 1 86 ? -4.019 -13.870 -11.056 1.00 45.88 86 THR A C 1
ATOM 690 O O . THR A 1 86 ? -3.777 -13.066 -11.959 1.00 45.88 86 THR A O 1
ATOM 693 N N . ALA A 1 87 ? -3.045 -14.584 -10.489 1.00 59.00 87 ALA A N 1
ATOM 694 C CA . ALA A 1 87 ? -1.664 -14.628 -10.975 1.00 59.00 87 ALA A CA 1
ATOM 695 C C . ALA A 1 87 ? -1.568 -15.282 -12.374 1.00 59.00 87 ALA A C 1
ATOM 697 O O . ALA A 1 87 ? -0.888 -16.280 -12.566 1.00 59.00 87 ALA A O 1
ATOM 698 N N . GLY A 1 88 ? -2.305 -14.747 -13.344 1.00 72.06 88 GLY A N 1
ATOM 699 C CA . GLY A 1 88 ? -2.314 -15.170 -14.723 1.00 72.06 88 GLY A CA 1
ATOM 700 C C . GLY A 1 88 ? -1.002 -14.799 -15.388 1.00 72.06 88 GLY A C 1
ATOM 701 O O . GLY A 1 88 ? -0.332 -13.826 -15.017 1.00 72.06 88 GLY A O 1
ATOM 702 N N . THR A 1 89 ? -0.659 -15.608 -16.377 1.00 89.62 89 THR A N 1
ATOM 703 C CA . THR A 1 89 ? 0.477 -15.421 -17.266 1.00 89.62 89 THR A CA 1
ATOM 704 C C . THR A 1 89 ? 0.455 -14.003 -17.834 1.00 89.62 89 THR A C 1
ATOM 706 O O . THR A 1 89 ? -0.581 -13.522 -18.297 1.00 89.62 89 THR A O 1
ATOM 709 N N . LEU A 1 90 ? 1.594 -13.311 -17.771 1.00 92.94 90 LEU A N 1
ATOM 710 C CA . LEU A 1 90 ? 1.719 -11.976 -18.348 1.00 92.94 90 LEU A CA 1
ATOM 711 C C . LEU A 1 90 ? 1.495 -12.052 -19.860 1.00 92.94 90 LEU A C 1
ATOM 713 O O . LEU A 1 90 ? 2.101 -12.877 -20.546 1.00 92.94 90 LEU A O 1
ATOM 717 N N . THR A 1 91 ? 0.654 -11.165 -20.383 1.00 95.19 91 THR A N 1
ATOM 718 C CA . THR A 1 91 ? 0.482 -11.013 -21.834 1.00 95.19 91 THR A CA 1
ATOM 719 C C . THR A 1 91 ? 1.780 -10.508 -22.477 1.00 95.19 91 THR A C 1
ATOM 721 O O . THR A 1 91 ? 2.630 -9.914 -21.807 1.00 95.19 91 THR A O 1
ATOM 724 N N . ALA A 1 92 ? 1.942 -10.700 -23.791 1.00 96.00 92 ALA A N 1
ATOM 725 C CA . ALA A 1 92 ? 3.110 -10.195 -24.518 1.00 96.00 92 ALA A CA 1
ATOM 726 C C . ALA A 1 92 ? 3.295 -8.677 -24.334 1.00 96.00 92 ALA A C 1
ATOM 728 O O . ALA A 1 92 ? 4.381 -8.239 -23.970 1.00 96.00 92 ALA A O 1
ATOM 729 N N . SER A 1 93 ? 2.210 -7.903 -24.453 1.00 96.56 93 SER A N 1
ATOM 730 C CA . SER A 1 93 ? 2.212 -6.449 -24.229 1.00 96.56 93 SER A CA 1
ATOM 731 C C . SER A 1 93 ? 2.696 -6.067 -22.822 1.00 96.56 93 SER A C 1
ATOM 733 O O . SER A 1 93 ? 3.542 -5.188 -22.664 1.00 96.56 93 SER A O 1
ATOM 735 N N . GLN A 1 94 ? 2.237 -6.779 -21.789 1.00 96.50 94 GLN A N 1
ATOM 736 C CA . GLN A 1 94 ? 2.672 -6.546 -20.409 1.00 96.50 94 GLN A CA 1
ATOM 737 C C . GLN A 1 94 ? 4.160 -6.851 -20.199 1.00 96.50 94 GLN A C 1
ATOM 739 O O . GLN A 1 94 ? 4.839 -6.109 -19.489 1.00 96.50 94 GLN A O 1
ATOM 744 N N . ARG A 1 95 ? 4.687 -7.906 -20.833 1.00 97.25 95 ARG A N 1
ATOM 745 C CA . ARG A 1 95 ? 6.127 -8.214 -20.806 1.00 97.25 95 ARG A CA 1
ATOM 746 C C . ARG A 1 95 ? 6.946 -7.124 -21.494 1.00 97.25 95 ARG A C 1
ATOM 748 O O . ARG A 1 95 ? 7.961 -6.709 -20.940 1.00 97.25 95 ARG A O 1
ATOM 755 N N . SER A 1 96 ? 6.477 -6.609 -22.631 1.00 97.69 96 SER A N 1
ATOM 756 C CA . SER A 1 96 ? 7.124 -5.486 -23.318 1.00 97.69 96 SER A CA 1
ATOM 757 C C . SER A 1 96 ? 7.141 -4.221 -22.459 1.00 97.69 96 SER A C 1
ATOM 759 O O . SER A 1 96 ? 8.171 -3.562 -22.376 1.00 97.69 96 SER A O 1
ATOM 761 N N . MET A 1 97 ? 6.053 -3.905 -21.746 1.00 98.19 97 MET A N 1
ATOM 762 C CA . MET A 1 97 ? 6.026 -2.762 -20.821 1.00 98.19 97 MET A CA 1
ATOM 763 C C . MET A 1 97 ? 7.005 -2.905 -19.657 1.00 98.19 97 MET A C 1
ATOM 765 O O . MET A 1 97 ? 7.685 -1.942 -19.311 1.00 98.19 97 MET A O 1
ATOM 769 N N . ILE A 1 98 ? 7.115 -4.104 -19.077 1.00 97.88 98 ILE A N 1
ATOM 770 C CA . ILE A 1 98 ? 8.119 -4.379 -18.041 1.00 97.88 98 ILE A CA 1
ATOM 771 C C . ILE A 1 98 ? 9.529 -4.197 -18.609 1.00 97.88 98 ILE A C 1
ATOM 773 O O . ILE A 1 98 ? 10.361 -3.572 -17.956 1.00 97.88 98 ILE A O 1
ATOM 777 N N . ALA A 1 99 ? 9.796 -4.693 -19.821 1.00 98.00 99 ALA A N 1
ATOM 778 C CA . ALA A 1 99 ? 11.093 -4.541 -20.473 1.00 98.00 99 ALA A CA 1
ATOM 779 C C . ALA A 1 99 ? 11.442 -3.066 -20.742 1.00 98.00 99 ALA A C 1
ATOM 781 O O . ALA A 1 99 ? 12.548 -2.645 -20.410 1.00 98.00 99 ALA A O 1
ATOM 782 N N . MET A 1 100 ? 10.497 -2.272 -21.258 1.00 98.12 100 MET A N 1
ATOM 783 C CA . MET A 1 100 ? 10.682 -0.830 -21.474 1.00 98.12 100 MET A CA 1
ATOM 784 C C . MET A 1 100 ? 10.983 -0.100 -20.163 1.00 98.12 100 MET A C 1
ATOM 786 O O . MET A 1 100 ? 11.990 0.597 -20.059 1.00 98.12 100 MET A O 1
ATOM 790 N N . LEU A 1 101 ? 10.163 -0.327 -19.132 1.00 98.25 101 LEU A N 1
ATOM 791 C CA . LEU A 1 101 ? 10.364 0.300 -17.829 1.00 98.25 101 LEU A CA 1
ATOM 792 C C . LEU A 1 101 ? 11.711 -0.103 -17.213 1.00 98.25 101 LEU A C 1
ATOM 794 O O . LEU A 1 101 ? 12.380 0.730 -16.610 1.00 98.25 101 LEU A O 1
ATOM 798 N N . ARG A 1 102 ? 12.139 -1.362 -17.389 1.00 98.19 102 ARG A N 1
ATOM 799 C CA . ARG A 1 102 ? 13.435 -1.862 -16.905 1.00 98.19 102 ARG A CA 1
ATOM 800 C C . ARG A 1 102 ? 14.605 -1.086 -17.505 1.00 98.19 102 ARG A C 1
ATOM 802 O O . ARG A 1 102 ? 15.542 -0.776 -16.772 1.00 98.19 102 ARG A O 1
ATOM 809 N N . VAL A 1 103 ? 14.554 -0.785 -18.804 1.00 98.12 103 VAL A N 1
ATOM 810 C CA . VAL A 1 103 ? 15.573 0.036 -19.476 1.00 98.12 103 VAL A CA 1
ATOM 811 C C . VAL A 1 103 ? 15.578 1.448 -18.889 1.00 98.12 103 VAL A C 1
ATOM 813 O O . VAL A 1 103 ? 16.635 1.945 -18.508 1.00 98.12 103 VAL A O 1
ATOM 816 N N . GLU A 1 104 ? 14.404 2.058 -18.719 1.00 98.12 104 GLU A N 1
ATOM 817 C CA . GLU A 1 104 ? 14.270 3.431 -18.213 1.00 98.12 104 GLU A CA 1
ATOM 818 C C . GLU A 1 104 ? 14.804 3.596 -16.777 1.00 98.12 104 GLU A C 1
ATOM 820 O O . GLU A 1 104 ? 15.450 4.594 -16.452 1.00 98.12 104 GLU A O 1
ATOM 825 N N . VAL A 1 105 ? 14.605 2.592 -15.913 1.00 98.06 105 VAL A N 1
ATOM 826 C CA . VAL A 1 105 ? 15.072 2.628 -14.514 1.00 98.06 105 VAL A CA 1
ATOM 827 C C . VAL A 1 105 ? 16.425 1.946 -14.289 1.00 98.06 105 VAL A C 1
ATOM 829 O O . VA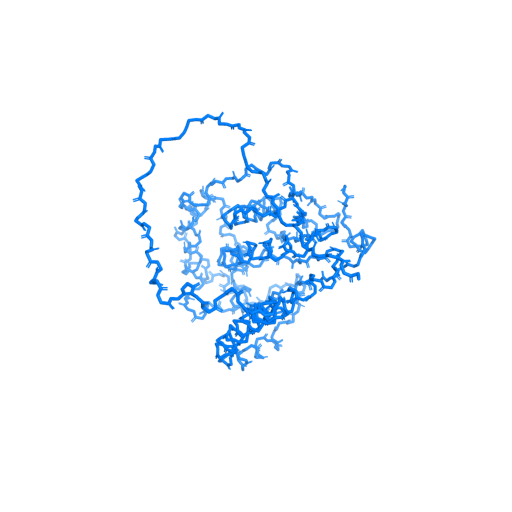L A 1 105 ? 16.858 1.824 -13.139 1.00 98.06 105 VAL A O 1
ATOM 832 N N . ALA A 1 106 ? 17.128 1.516 -15.344 1.00 97.94 106 ALA A N 1
ATOM 833 C CA . ALA A 1 106 ? 18.366 0.738 -15.226 1.00 97.94 106 ALA A CA 1
ATOM 834 C C . ALA A 1 106 ? 19.431 1.444 -14.366 1.00 97.94 106 ALA A C 1
ATOM 836 O O . ALA A 1 106 ? 20.052 0.814 -13.504 1.00 97.94 106 ALA A O 1
ATOM 837 N N . ARG A 1 107 ? 19.565 2.772 -14.513 1.00 97.88 107 ARG A N 1
ATOM 838 C CA . ARG A 1 107 ? 20.496 3.607 -13.730 1.00 97.88 107 ARG A CA 1
ATOM 839 C C . ARG A 1 107 ? 20.242 3.584 -12.218 1.00 97.88 107 ARG A C 1
ATOM 841 O O . ARG A 1 107 ? 21.151 3.835 -11.436 1.00 97.88 107 ARG A O 1
ATOM 848 N N . LEU A 1 108 ? 19.017 3.273 -11.790 1.00 97.38 108 LEU A N 1
ATOM 849 C CA . LEU A 1 108 ? 18.624 3.272 -10.378 1.00 97.38 108 LEU A CA 1
ATOM 850 C C . LEU A 1 108 ? 18.914 1.938 -9.683 1.00 97.38 108 LEU A C 1
ATOM 852 O O . LEU A 1 108 ? 18.871 1.875 -8.455 1.00 97.38 108 LEU A O 1
ATOM 856 N N . LYS A 1 109 ? 19.215 0.870 -10.435 1.00 96.38 109 LYS A N 1
ATOM 857 C CA . LYS A 1 109 ? 19.265 -0.510 -9.923 1.00 96.38 109 LYS A CA 1
ATOM 858 C C . LYS A 1 109 ? 20.228 -0.679 -8.745 1.00 96.38 109 LYS A C 1
ATOM 860 O O . LYS A 1 109 ? 19.841 -1.254 -7.729 1.00 96.38 109 LYS A O 1
ATOM 865 N N . ALA A 1 110 ? 21.447 -0.148 -8.850 1.00 95.19 110 ALA A N 1
ATOM 866 C CA . ALA A 1 110 ? 22.455 -0.254 -7.792 1.00 95.19 110 ALA A CA 1
ATOM 867 C C . ALA A 1 110 ? 22.047 0.512 -6.520 1.00 95.19 110 ALA A C 1
ATOM 869 O O . ALA A 1 110 ? 22.139 -0.014 -5.409 1.00 95.19 110 ALA A O 1
ATOM 870 N N . VAL A 1 111 ? 21.535 1.738 -6.682 1.00 95.19 111 VAL A N 1
ATOM 871 C CA . VAL A 1 111 ? 21.088 2.580 -5.562 1.00 95.19 111 VAL A CA 1
ATOM 872 C C . VAL A 1 111 ? 19.882 1.952 -4.866 1.00 95.19 111 VAL A C 1
ATOM 874 O O . VAL A 1 111 ? 19.866 1.844 -3.643 1.00 95.19 111 VAL A O 1
ATOM 877 N N . ALA A 1 112 ? 18.899 1.481 -5.632 1.00 93.94 112 ALA A N 1
ATOM 878 C CA . ALA A 1 112 ? 17.694 0.850 -5.108 1.00 93.94 112 ALA A CA 1
ATOM 879 C C . ALA A 1 112 ? 18.011 -0.443 -4.335 1.00 93.94 112 ALA A C 1
ATOM 881 O O . ALA A 1 112 ? 17.511 -0.635 -3.223 1.00 93.94 112 ALA A O 1
ATOM 882 N N . ALA A 1 113 ? 18.917 -1.280 -4.858 1.00 92.44 113 ALA A N 1
ATOM 883 C CA . ALA A 1 113 ? 19.378 -2.493 -4.183 1.00 92.44 113 ALA A CA 1
ATOM 884 C C . ALA A 1 113 ? 20.039 -2.184 -2.826 1.00 92.44 113 ALA A C 1
ATOM 886 O O . ALA A 1 113 ? 19.673 -2.789 -1.818 1.00 92.44 113 ALA A O 1
ATOM 887 N N . LYS A 1 114 ? 20.917 -1.170 -2.758 1.00 91.62 114 LYS A N 1
ATOM 888 C CA . LYS A 1 114 ? 21.540 -0.708 -1.498 1.00 91.62 114 LYS A CA 1
ATOM 889 C C . LYS A 1 114 ? 20.515 -0.229 -0.459 1.00 91.62 114 LYS A C 1
ATOM 891 O O . LYS A 1 114 ? 20.809 -0.201 0.734 1.00 91.62 114 LYS A O 1
ATOM 896 N N . ARG A 1 115 ? 19.309 0.151 -0.893 1.00 90.19 115 ARG A N 1
ATOM 897 C CA . ARG A 1 115 ? 18.202 0.616 -0.040 1.00 90.19 115 ARG A CA 1
ATOM 898 C C . ARG A 1 115 ? 17.105 -0.436 0.177 1.00 90.19 115 ARG A C 1
ATOM 900 O O . ARG A 1 115 ? 16.007 -0.091 0.613 1.00 90.19 115 ARG A O 1
ATOM 907 N N . GLY A 1 116 ? 17.378 -1.708 -0.124 1.00 87.75 116 GLY A N 1
ATOM 908 C CA . GLY A 1 116 ? 16.437 -2.807 0.114 1.00 87.75 116 GLY A CA 1
ATOM 909 C C . GLY A 1 116 ? 15.218 -2.803 -0.813 1.00 87.75 116 GLY A C 1
ATOM 910 O O . GLY A 1 116 ? 14.182 -3.356 -0.461 1.00 87.75 116 GLY A O 1
ATOM 911 N N . MET A 1 117 ? 15.319 -2.172 -1.985 1.00 90.56 117 MET A N 1
ATOM 912 C CA . MET A 1 117 ? 14.278 -2.169 -3.012 1.00 90.56 117 MET A CA 1
ATOM 913 C C . MET A 1 117 ? 14.838 -2.764 -4.308 1.00 90.56 117 MET A C 1
ATOM 915 O O . MET A 1 117 ? 15.282 -2.018 -5.182 1.00 90.56 117 MET A O 1
ATOM 919 N N . PRO A 1 118 ? 14.860 -4.098 -4.458 1.00 91.81 118 PRO A N 1
ATOM 920 C CA . PRO A 1 118 ? 15.292 -4.698 -5.713 1.00 91.81 118 PRO A CA 1
ATOM 921 C C . PRO A 1 118 ? 14.346 -4.268 -6.843 1.00 91.81 118 PRO A C 1
ATOM 923 O O . PRO A 1 118 ? 13.134 -4.440 -6.742 1.00 91.81 118 PRO A O 1
ATOM 926 N N . LEU A 1 119 ? 14.887 -3.707 -7.929 1.00 94.31 119 LEU A N 1
ATOM 927 C CA . LEU A 1 119 ? 14.116 -3.365 -9.134 1.00 94.31 119 LEU A CA 1
ATOM 928 C C . LEU A 1 119 ? 13.979 -4.592 -10.047 1.00 94.31 119 LEU A C 1
ATOM 930 O O . LEU A 1 119 ? 14.468 -4.610 -11.175 1.00 94.31 119 LEU A O 1
ATOM 934 N N . ASP A 1 120 ? 13.367 -5.645 -9.508 1.00 94.69 120 ASP A N 1
ATOM 935 C CA . ASP A 1 120 ? 13.032 -6.876 -10.222 1.00 94.69 120 ASP A CA 1
ATOM 936 C C . ASP A 1 120 ? 11.698 -6.762 -10.983 1.00 94.69 120 ASP A C 1
ATOM 938 O O . ASP A 1 120 ? 10.926 -5.813 -10.812 1.00 94.69 120 ASP A O 1
ATOM 942 N N . ASP A 1 121 ? 11.393 -7.758 -11.814 1.00 94.81 121 ASP A N 1
ATOM 943 C CA . ASP A 1 121 ? 10.161 -7.789 -12.611 1.00 94.81 121 ASP A CA 1
ATOM 944 C C . ASP A 1 121 ? 8.904 -7.742 -11.745 1.00 94.81 121 ASP A C 1
ATOM 946 O O . ASP A 1 121 ? 7.911 -7.128 -12.131 1.00 94.81 121 ASP A O 1
ATOM 950 N N . ALA A 1 122 ? 8.947 -8.338 -10.551 1.00 92.00 122 ALA A N 1
ATOM 951 C CA . ALA A 1 122 ? 7.850 -8.279 -9.594 1.00 92.00 122 ALA A CA 1
ATOM 952 C C . ALA A 1 122 ? 7.599 -6.841 -9.106 1.00 92.00 122 ALA A C 1
ATOM 954 O O . ALA A 1 122 ? 6.447 -6.422 -8.973 1.00 92.00 122 ALA A O 1
ATOM 955 N N . THR A 1 123 ? 8.657 -6.068 -8.858 1.00 93.62 123 THR A N 1
ATOM 956 C CA . THR A 1 123 ? 8.578 -4.655 -8.470 1.00 93.62 123 THR A CA 1
ATOM 957 C C . THR A 1 123 ? 8.056 -3.798 -9.603 1.00 93.62 123 THR A C 1
ATOM 959 O O . THR A 1 123 ? 7.079 -3.080 -9.400 1.00 93.62 123 THR A O 1
ATOM 962 N N . LEU A 1 124 ? 8.630 -3.918 -10.798 1.00 96.19 124 LEU A N 1
ATOM 963 C CA . LEU A 1 124 ? 8.190 -3.152 -11.967 1.00 96.19 124 LEU A CA 1
ATOM 964 C C . LEU A 1 124 ? 6.730 -3.455 -12.317 1.00 96.19 124 LEU A C 1
ATOM 966 O O . LEU A 1 124 ? 5.934 -2.540 -12.536 1.00 96.19 124 LEU A O 1
ATOM 970 N N . ARG A 1 125 ? 6.341 -4.733 -12.253 1.00 95.00 125 ARG A N 1
ATOM 971 C CA . ARG A 1 125 ? 4.955 -5.173 -12.415 1.00 95.00 125 ARG A CA 1
ATOM 972 C C . ARG A 1 125 ? 4.008 -4.476 -11.441 1.00 95.00 125 ARG A C 1
ATOM 974 O O . ARG A 1 125 ? 2.949 -4.044 -11.871 1.00 95.00 125 ARG A O 1
ATOM 981 N N . ARG A 1 126 ? 4.355 -4.336 -10.156 1.00 93.19 126 ARG A N 1
ATOM 982 C CA . ARG A 1 126 ? 3.485 -3.662 -9.169 1.00 93.19 126 ARG A CA 1
ATOM 983 C C . ARG A 1 126 ? 3.226 -2.199 -9.511 1.00 93.19 126 ARG A C 1
ATOM 985 O O . ARG A 1 126 ? 2.102 -1.727 -9.352 1.00 93.19 126 ARG A O 1
ATOM 992 N N . TYR A 1 127 ? 4.255 -1.491 -9.967 1.00 95.75 127 TYR A N 1
ATOM 993 C CA . TYR A 1 127 ? 4.119 -0.102 -10.395 1.00 95.75 127 TYR A CA 1
ATOM 994 C C . TYR A 1 127 ? 3.233 0.011 -11.638 1.00 95.75 127 TYR A C 1
ATOM 996 O O . TYR A 1 127 ? 2.318 0.831 -11.656 1.00 95.75 127 TYR A O 1
ATOM 1004 N N . LEU A 1 128 ? 3.437 -0.862 -12.628 1.00 96.12 128 LEU A N 1
ATOM 1005 C CA . LEU A 1 128 ? 2.597 -0.914 -13.825 1.00 96.12 128 LEU A CA 1
ATOM 1006 C C . LEU A 1 128 ? 1.152 -1.306 -13.497 1.00 96.12 128 LEU A C 1
ATOM 1008 O O . LEU A 1 128 ? 0.231 -0.676 -13.998 1.00 96.12 128 LEU A O 1
ATOM 1012 N N . GLU A 1 129 ? 0.921 -2.287 -12.623 1.00 92.62 129 GLU A N 1
ATOM 1013 C CA . GLU A 1 129 ? -0.425 -2.663 -12.170 1.00 92.62 129 GLU A CA 1
ATOM 1014 C C . GLU A 1 129 ? -1.135 -1.492 -11.480 1.00 92.62 129 GLU A C 1
ATOM 1016 O O . GLU A 1 129 ? -2.316 -1.259 -11.734 1.00 92.62 129 GLU A O 1
ATOM 1021 N N . ALA A 1 130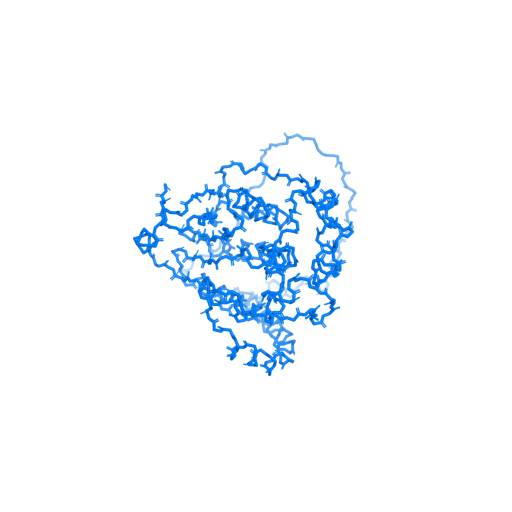 ? -0.422 -0.721 -10.652 1.00 91.44 130 ALA A N 1
ATOM 1022 C CA . ALA A 1 130 ? -0.971 0.484 -10.034 1.00 91.44 130 ALA A CA 1
ATOM 1023 C C . ALA A 1 130 ? -1.254 1.603 -11.048 1.00 91.44 130 ALA A C 1
ATOM 1025 O O . ALA A 1 130 ? -2.194 2.368 -10.848 1.00 91.44 130 ALA A O 1
ATOM 1026 N N . ALA A 1 131 ? -0.492 1.670 -12.140 1.00 94.00 131 ALA A N 1
ATOM 1027 C CA . ALA A 1 131 ? -0.736 2.571 -13.264 1.00 94.00 131 ALA A CA 1
ATOM 1028 C C . ALA A 1 131 ? -1.784 2.036 -14.263 1.00 94.00 131 ALA A C 1
ATOM 1030 O O . ALA A 1 131 ? -2.005 2.647 -15.304 1.00 94.00 131 ALA A O 1
ATOM 1031 N N . GLY A 1 132 ? -2.422 0.889 -13.992 1.00 92.94 132 GLY A N 1
ATOM 1032 C CA . GLY A 1 132 ? -3.381 0.272 -14.914 1.00 92.94 132 GLY A CA 1
ATOM 1033 C C . GLY A 1 132 ? -2.749 -0.252 -16.206 1.00 92.94 132 GLY A C 1
ATOM 1034 O O . GLY A 1 132 ? -3.391 -0.228 -17.249 1.00 92.94 132 GLY A O 1
ATOM 1035 N N . TRP A 1 133 ? -1.505 -0.733 -16.134 1.00 95.44 133 TRP A N 1
ATOM 1036 C CA . TRP A 1 133 ? -0.679 -1.150 -17.273 1.00 95.44 133 TRP A CA 1
ATOM 1037 C C . TRP A 1 133 ? -0.436 -0.021 -18.284 1.00 95.44 133 TRP A C 1
ATOM 1039 O O . TRP A 1 133 ? -0.533 -0.215 -19.490 1.00 95.44 133 TRP A O 1
ATOM 1049 N N . SER A 1 134 ? -0.091 1.155 -17.758 1.00 96.31 134 SER A N 1
ATOM 1050 C CA . SER A 1 134 ? 0.389 2.326 -18.494 1.00 96.31 134 SER A CA 1
ATOM 1051 C C . SER A 1 134 ? 1.804 2.687 -18.028 1.00 96.31 134 SER A C 1
ATOM 1053 O O . SER A 1 134 ? 2.155 2.432 -16.877 1.00 96.31 134 SER A O 1
ATOM 1055 N N . LEU A 1 135 ? 2.611 3.316 -18.891 1.00 97.19 135 LEU A N 1
ATOM 1056 C CA . LEU A 1 135 ? 3.907 3.914 -18.516 1.00 97.19 135 LEU A CA 1
ATOM 1057 C C . LEU A 1 135 ? 3.760 5.299 -17.858 1.00 97.19 135 LEU A C 1
ATOM 1059 O O . LEU A 1 135 ? 4.748 5.902 -17.440 1.00 97.19 135 LEU A O 1
ATOM 1063 N N . GLN A 1 136 ? 2.529 5.796 -17.739 1.00 97.25 136 GLN A N 1
ATOM 1064 C CA . GLN A 1 136 ? 2.196 7.093 -17.160 1.00 97.25 136 GLN A CA 1
ATOM 1065 C C . GLN A 1 136 ? 1.161 6.928 -16.043 1.00 97.25 136 GLN A C 1
ATOM 1067 O O . GLN A 1 136 ? 0.105 6.323 -16.246 1.00 97.25 136 GLN A O 1
ATOM 1072 N N . PHE A 1 137 ? 1.455 7.500 -14.875 1.00 92.94 137 PHE A N 1
ATOM 1073 C CA . PHE A 1 137 ? 0.436 7.900 -13.908 1.00 92.94 137 PHE A CA 1
ATOM 1074 C C . PHE A 1 137 ? -0.229 9.205 -14.373 1.00 92.94 137 PHE A C 1
ATOM 1076 O O . PHE A 1 137 ? 0.178 9.812 -15.360 1.00 92.94 137 PHE A O 1
ATOM 1083 N N . ARG A 1 138 ? -1.257 9.661 -13.648 1.00 89.62 138 ARG A N 1
ATOM 1084 C CA . ARG A 1 138 ? -1.975 10.907 -13.971 1.00 89.62 138 ARG A CA 1
ATOM 1085 C C . ARG A 1 138 ? -1.056 12.138 -13.991 1.00 89.62 138 ARG A C 1
ATOM 1087 O O . ARG A 1 138 ? -1.315 13.064 -14.746 1.00 89.62 138 ARG A O 1
ATOM 1094 N N . ASP A 1 139 ? -0.037 12.155 -13.138 1.00 93.00 139 ASP A N 1
ATOM 1095 C CA . ASP A 1 139 ? 0.803 13.318 -12.836 1.00 93.00 139 ASP A CA 1
ATOM 1096 C C . ASP A 1 139 ? 2.296 13.124 -13.160 1.00 93.00 139 ASP A C 1
ATOM 1098 O O . ASP A 1 139 ? 3.068 14.073 -13.051 1.00 93.00 139 ASP A O 1
ATOM 1102 N N . ARG A 1 140 ? 2.731 11.909 -13.520 1.00 95.75 140 ARG A N 1
ATOM 1103 C CA . ARG A 1 140 ? 4.151 11.570 -13.742 1.00 95.75 140 ARG A CA 1
ATOM 1104 C C . ARG A 1 140 ? 4.328 10.246 -14.479 1.00 95.75 140 ARG A C 1
ATOM 1106 O O . ARG A 1 140 ? 3.455 9.384 -14.415 1.00 95.75 140 ARG A O 1
ATOM 1113 N N . SER A 1 141 ? 5.504 10.022 -15.065 1.00 97.94 141 SER A N 1
ATOM 1114 C CA . SER A 1 141 ? 5.858 8.701 -15.594 1.00 97.94 141 SER A CA 1
ATOM 1115 C C . SER A 1 141 ? 6.023 7.670 -14.475 1.00 97.94 141 SER A C 1
ATOM 1117 O O . SER A 1 141 ? 6.334 7.996 -13.322 1.00 97.94 141 SER A O 1
ATOM 1119 N N . VAL A 1 142 ? 5.839 6.394 -14.815 1.00 97.81 142 VAL A N 1
ATOM 1120 C CA . VAL A 1 142 ? 6.064 5.294 -13.873 1.00 97.81 142 VAL A CA 1
ATOM 1121 C C . VAL A 1 142 ? 7.526 5.248 -13.428 1.00 97.81 142 VAL A C 1
ATOM 1123 O O . VAL A 1 142 ? 7.788 5.063 -12.240 1.00 97.81 142 VAL A O 1
ATOM 1126 N N . ALA A 1 143 ? 8.478 5.497 -14.330 1.00 98.25 143 ALA A N 1
ATOM 1127 C CA . ALA A 1 143 ? 9.891 5.568 -13.974 1.00 98.25 143 ALA A CA 1
ATOM 1128 C C . ALA A 1 143 ? 10.186 6.692 -12.974 1.00 98.25 143 ALA A C 1
ATOM 1130 O O . ALA A 1 143 ? 10.906 6.461 -12.003 1.00 98.25 143 ALA A O 1
ATOM 1131 N N . ARG A 1 144 ? 9.568 7.873 -13.132 1.00 97.81 144 ARG A N 1
ATOM 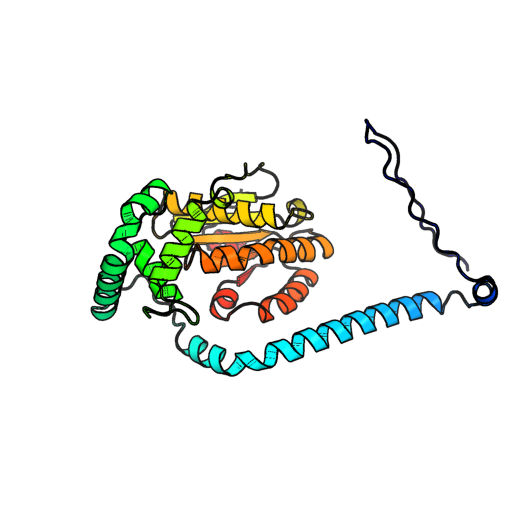1132 C CA . ARG A 1 144 ? 9.720 8.973 -12.168 1.00 97.81 144 ARG A CA 1
ATOM 1133 C C . ARG A 1 144 ? 9.129 8.624 -10.801 1.00 97.81 144 ARG A C 1
ATOM 1135 O O . ARG A 1 144 ? 9.687 9.010 -9.779 1.00 97.81 144 ARG A O 1
ATOM 1142 N N . ALA A 1 145 ? 8.035 7.861 -10.754 1.00 97.00 145 ALA A N 1
ATOM 1143 C CA . ALA A 1 145 ? 7.481 7.358 -9.495 1.00 97.00 145 ALA A CA 1
ATOM 1144 C C . ALA A 1 145 ? 8.403 6.327 -8.809 1.00 97.00 145 ALA A C 1
ATOM 1146 O O . ALA A 1 145 ? 8.534 6.335 -7.580 1.00 97.00 145 ALA A O 1
ATOM 1147 N N . VAL A 1 146 ? 9.060 5.460 -9.591 1.00 97.50 146 VAL A N 1
ATOM 1148 C CA . VAL A 1 146 ? 10.083 4.529 -9.087 1.00 97.50 146 VAL A CA 1
ATOM 1149 C C . VAL A 1 146 ? 11.277 5.308 -8.537 1.00 97.50 146 VAL A C 1
ATOM 1151 O O . VAL A 1 146 ? 11.679 5.065 -7.401 1.00 97.50 146 VAL A O 1
ATOM 1154 N N . GLU A 1 147 ? 11.794 6.279 -9.292 1.00 97.56 147 GLU A N 1
ATOM 1155 C CA . GLU A 1 147 ? 12.889 7.159 -8.870 1.00 97.56 147 GLU A CA 1
ATOM 1156 C C . GLU A 1 147 ? 12.579 7.866 -7.554 1.00 97.56 147 GLU A C 1
ATOM 1158 O O . GLU A 1 147 ? 13.333 7.732 -6.592 1.00 97.56 147 GLU A O 1
ATOM 1163 N N . HIS A 1 148 ? 11.414 8.508 -7.468 1.00 96.50 148 HIS A N 1
ATOM 1164 C CA . HIS A 1 148 ? 10.967 9.190 -6.258 1.00 96.50 148 HIS A CA 1
ATOM 1165 C C . HIS A 1 148 ? 10.893 8.248 -5.044 1.00 96.50 148 HIS A C 1
ATOM 1167 O O . HIS A 1 148 ? 11.165 8.643 -3.911 1.00 96.50 148 HIS A O 1
ATOM 1173 N N . THR A 1 149 ? 10.562 6.970 -5.249 1.00 95.69 149 THR A N 1
ATOM 1174 C CA . THR A 1 149 ? 10.566 5.985 -4.158 1.00 95.69 149 THR A CA 1
ATOM 1175 C C . THR A 1 149 ? 11.974 5.568 -3.749 1.00 95.69 149 THR A C 1
ATOM 1177 O O . THR A 1 149 ? 12.226 5.386 -2.557 1.00 95.69 149 THR A O 1
ATOM 1180 N N . VAL A 1 150 ? 12.905 5.450 -4.697 1.00 95.44 150 VAL A N 1
ATOM 1181 C CA . VAL A 1 150 ? 14.322 5.194 -4.398 1.00 95.44 150 VAL A CA 1
ATOM 1182 C C . VAL A 1 150 ? 14.923 6.363 -3.611 1.00 95.44 150 VAL A C 1
ATOM 1184 O O . VAL A 1 150 ? 15.592 6.135 -2.602 1.00 95.44 150 VAL A O 1
ATOM 1187 N N . GLU A 1 151 ? 14.628 7.602 -4.011 1.00 95.00 151 GLU A N 1
ATOM 1188 C CA . GLU A 1 151 ? 15.026 8.825 -3.301 1.00 95.00 151 GLU A CA 1
ATOM 1189 C C . GLU A 1 151 ? 14.432 8.874 -1.887 1.00 95.00 151 GLU A C 1
ATOM 1191 O O . GLU A 1 151 ? 15.159 9.056 -0.907 1.00 95.00 151 GLU A O 1
ATOM 1196 N N . TRP A 1 152 ? 13.126 8.621 -1.750 1.00 93.50 152 TRP A N 1
ATOM 1197 C CA . TRP A 1 152 ? 12.461 8.558 -0.448 1.00 93.50 152 TRP A CA 1
ATOM 1198 C C . TRP A 1 152 ? 13.093 7.503 0.468 1.00 93.50 152 TRP A C 1
ATOM 1200 O O . TRP A 1 152 ? 13.356 7.789 1.638 1.00 93.50 152 TRP A O 1
ATOM 1210 N N . ARG A 1 153 ? 13.423 6.316 -0.057 1.00 90.38 153 ARG A N 1
ATOM 1211 C CA . ARG A 1 153 ? 14.131 5.266 0.698 1.00 90.38 153 ARG A CA 1
ATOM 1212 C C . ARG A 1 153 ? 15.556 5.644 1.082 1.00 90.38 153 ARG A C 1
ATOM 1214 O O . ARG A 1 153 ? 16.060 5.171 2.099 1.00 90.38 153 ARG A O 1
ATOM 1221 N N . ALA A 1 154 ? 16.226 6.452 0.267 1.00 89.31 154 ALA A N 1
ATOM 1222 C CA . ALA A 1 154 ? 17.549 6.968 0.584 1.00 89.31 154 ALA A CA 1
ATOM 1223 C C . ALA A 1 154 ? 17.506 8.055 1.672 1.00 89.31 154 ALA A C 1
ATOM 1225 O O . ALA A 1 154 ? 18.511 8.260 2.354 1.00 89.31 154 ALA A O 1
ATOM 1226 N N . SER A 1 155 ? 16.360 8.716 1.856 1.00 88.31 155 SER A N 1
ATOM 1227 C CA . SER A 1 155 ? 16.168 9.736 2.885 1.00 88.31 155 SER A CA 1
ATOM 1228 C C . SER A 1 155 ? 16.098 9.146 4.302 1.00 88.31 155 SER A C 1
ATOM 1230 O O . SER A 1 155 ? 15.644 8.020 4.522 1.00 88.31 155 SER A O 1
ATOM 1232 N N . ALA A 1 156 ? 16.477 9.949 5.301 1.00 64.19 156 ALA A N 1
ATOM 1233 C CA . ALA A 1 156 ? 16.412 9.573 6.717 1.00 64.19 156 ALA A CA 1
ATOM 1234 C C . ALA A 1 156 ? 14.992 9.192 7.194 1.00 64.19 156 ALA A C 1
ATOM 1236 O O . ALA A 1 156 ? 14.844 8.505 8.206 1.00 64.19 156 ALA A O 1
ATOM 1237 N N . ALA A 1 157 ? 13.946 9.596 6.462 1.00 65.44 157 ALA A N 1
ATOM 1238 C CA . ALA A 1 157 ? 12.557 9.297 6.796 1.00 65.44 157 ALA A CA 1
ATOM 1239 C C . ALA A 1 157 ? 12.209 7.802 6.660 1.00 65.44 157 ALA A C 1
ATOM 1241 O O . ALA A 1 157 ? 11.375 7.305 7.415 1.00 65.44 157 ALA A O 1
ATOM 1242 N N . ALA A 1 158 ? 12.861 7.075 5.748 1.00 63.09 158 ALA A N 1
ATOM 1243 C CA . ALA A 1 158 ? 12.585 5.657 5.509 1.00 63.09 158 ALA A CA 1
ATOM 1244 C C . ALA A 1 158 ? 13.386 4.704 6.417 1.00 63.09 158 ALA A C 1
ATOM 1246 O O . ALA A 1 158 ? 13.001 3.552 6.596 1.00 63.09 158 ALA A O 1
ATOM 1247 N N . VAL A 1 159 ? 14.500 5.169 6.995 1.00 55.12 159 VAL A N 1
ATOM 1248 C CA . VAL A 1 159 ? 15.501 4.310 7.661 1.00 55.12 159 VAL A CA 1
ATOM 1249 C C . VAL A 1 159 ? 15.118 3.931 9.098 1.00 55.12 159 VAL A C 1
ATOM 1251 O O . VAL A 1 159 ? 15.609 2.933 9.628 1.00 55.12 159 VAL A O 1
ATOM 1254 N N . ARG A 1 160 ? 14.210 4.666 9.750 1.00 60.66 160 ARG A N 1
ATOM 1255 C CA . ARG A 1 160 ? 13.788 4.320 11.114 1.00 60.66 160 ARG A CA 1
ATOM 1256 C C . ARG A 1 160 ? 12.834 3.129 11.096 1.00 60.66 160 ARG A C 1
ATOM 1258 O O . ARG A 1 160 ? 11.647 3.291 10.817 1.00 60.66 160 ARG A O 1
ATOM 1265 N N . LYS A 1 161 ? 13.358 1.953 11.458 1.00 61.06 161 LYS A N 1
ATOM 1266 C CA . LYS A 1 161 ? 12.546 0.833 11.941 1.00 61.06 161 LYS A CA 1
ATOM 1267 C C . LYS A 1 161 ? 11.862 1.291 13.231 1.00 61.06 161 LYS A C 1
ATOM 1269 O O . LYS A 1 161 ? 12.568 1.506 14.214 1.00 61.06 161 LYS A O 1
ATOM 1274 N N . PRO A 1 162 ? 10.535 1.469 13.273 1.00 56.19 162 PRO A N 1
ATOM 1275 C CA . PRO A 1 162 ? 9.843 1.443 14.545 1.00 56.19 162 PRO A CA 1
ATOM 1276 C C . PRO A 1 162 ? 10.159 0.110 15.207 1.00 56.19 162 PRO A C 1
ATOM 1278 O O . PRO A 1 162 ? 9.949 -0.960 14.626 1.00 56.19 162 PRO A O 1
ATOM 1281 N N . GLU A 1 163 ? 10.671 0.194 16.421 1.00 61.06 163 GLU A N 1
ATOM 1282 C CA . GLU A 1 163 ? 10.543 -0.894 17.362 1.00 61.06 163 GLU A CA 1
ATOM 1283 C C . GLU A 1 163 ? 9.036 -1.063 17.574 1.00 61.06 163 GLU A C 1
ATOM 1285 O O . GLU A 1 163 ? 8.359 -0.181 18.110 1.00 61.06 163 GLU A O 1
ATOM 1290 N N . LEU A 1 164 ? 8.472 -2.120 16.987 1.00 66.88 164 LEU A N 1
ATOM 1291 C CA . LEU A 1 164 ? 7.093 -2.494 17.256 1.00 66.88 164 LEU A CA 1
ATOM 1292 C C . LEU A 1 164 ? 7.102 -2.952 18.710 1.00 66.88 164 LEU A C 1
ATOM 1294 O O . LEU A 1 164 ? 7.483 -4.080 19.000 1.00 66.88 164 LEU A O 1
ATOM 1298 N N . ASP A 1 165 ? 6.751 -2.042 19.613 1.00 61.81 165 ASP A N 1
ATOM 1299 C CA . ASP A 1 165 ? 6.848 -2.151 21.074 1.00 61.81 165 ASP A CA 1
ATOM 1300 C C . ASP A 1 165 ? 5.966 -3.260 21.688 1.00 61.81 165 ASP A C 1
ATOM 1302 O O . ASP A 1 165 ? 5.706 -3.261 22.888 1.00 61.81 165 ASP A O 1
ATOM 1306 N N . GLY A 1 166 ? 5.451 -4.186 20.871 1.00 62.91 166 GLY A N 1
ATOM 1307 C CA . GLY A 1 166 ? 4.503 -5.232 21.246 1.00 62.91 166 GLY A CA 1
ATOM 1308 C C . GLY A 1 166 ? 3.131 -4.700 21.670 1.00 62.91 166 GLY A C 1
ATOM 1309 O O . GLY A 1 166 ? 2.198 -5.483 21.838 1.00 62.91 166 GLY A O 1
ATOM 1310 N N . ARG A 1 167 ? 2.956 -3.379 21.817 1.00 62.72 167 ARG A N 1
ATOM 1311 C CA . ARG A 1 167 ? 1.743 -2.766 22.365 1.00 62.72 167 ARG A CA 1
ATOM 1312 C C . ARG A 1 167 ? 0.834 -2.292 21.243 1.00 62.72 167 ARG A C 1
ATOM 1314 O O . ARG A 1 167 ? 0.828 -1.127 20.848 1.00 62.72 167 ARG A O 1
ATOM 1321 N N . GLY A 1 168 ? 0.015 -3.225 20.766 1.00 64.44 168 GLY A N 1
ATOM 1322 C CA . GLY A 1 168 ? -1.122 -2.935 19.893 1.00 64.44 168 GLY A CA 1
ATOM 1323 C C . GLY A 1 168 ? -0.902 -3.212 18.419 1.00 64.44 168 GLY A C 1
ATOM 1324 O O . GLY A 1 168 ? -1.844 -3.046 17.644 1.00 64.44 168 GLY A O 1
ATOM 1325 N N . LEU A 1 169 ? 0.292 -3.663 18.031 1.00 72.81 169 LEU A N 1
ATOM 1326 C CA . LEU A 1 169 ? 0.558 -4.061 16.663 1.00 72.81 169 LEU A CA 1
ATOM 1327 C C . LEU A 1 169 ? 1.318 -5.387 16.607 1.00 72.81 169 LEU A C 1
ATOM 1329 O O . LEU A 1 169 ? 2.480 -5.477 16.989 1.00 72.81 169 LEU A O 1
ATOM 1333 N N . LEU A 1 170 ? 0.619 -6.423 16.147 1.00 76.25 170 LEU A N 1
ATOM 1334 C CA . LEU A 1 170 ? 1.125 -7.788 16.051 1.00 76.25 170 LEU A CA 1
ATOM 1335 C C . LEU A 1 170 ? 1.257 -8.155 14.578 1.00 76.25 170 LEU A C 1
ATOM 1337 O O . LEU A 1 170 ? 0.269 -8.145 13.838 1.00 76.25 170 LEU A O 1
ATOM 1341 N N . LEU A 1 171 ? 2.470 -8.492 14.147 1.00 75.81 171 LEU A N 1
ATOM 1342 C CA . LEU A 1 171 ? 2.677 -9.060 12.823 1.00 75.81 171 LEU A CA 1
ATOM 1343 C C . LEU A 1 171 ? 2.619 -10.584 12.919 1.00 75.81 171 LEU A C 1
ATOM 1345 O O . LEU A 1 171 ? 3.453 -11.211 13.563 1.00 75.81 171 LEU A O 1
ATOM 1349 N N . SER A 1 172 ? 1.635 -11.178 12.256 1.00 78.81 172 SER A N 1
ATOM 1350 C CA . SER A 1 172 ? 1.476 -12.629 12.141 1.00 78.81 172 SER A CA 1
ATOM 1351 C C . SER A 1 172 ? 1.529 -13.048 10.673 1.00 78.81 172 SER A C 1
ATOM 1353 O O . SER A 1 172 ? 1.388 -12.225 9.768 1.00 78.81 172 SER A O 1
ATOM 1355 N N . GLN A 1 173 ? 1.787 -14.324 10.402 1.00 74.06 173 GLN A N 1
ATOM 1356 C CA . GLN A 1 173 ? 1.722 -14.868 9.045 1.00 74.06 173 GLN A CA 1
ATOM 1357 C C . GLN A 1 173 ? 0.324 -15.440 8.792 1.00 74.06 173 GLN A C 1
ATOM 1359 O O . GLN A 1 173 ? -0.216 -16.156 9.639 1.00 74.06 173 GLN A O 1
ATOM 1364 N N . ALA A 1 174 ? -0.270 -15.145 7.634 1.00 71.94 174 ALA A N 1
ATOM 1365 C CA . ALA A 1 174 ? -1.479 -15.830 7.195 1.00 71.94 174 ALA A CA 1
ATOM 1366 C C . ALA A 1 174 ? -1.130 -17.283 6.850 1.00 71.94 174 ALA A C 1
ATOM 1368 O O . ALA A 1 174 ? -0.189 -17.545 6.105 1.00 71.94 174 ALA A O 1
ATOM 1369 N N . ALA A 1 175 ? -1.903 -18.238 7.365 1.00 60.81 175 ALA A N 1
ATOM 1370 C CA . ALA A 1 175 ? -1.558 -19.656 7.298 1.00 60.81 175 ALA A CA 1
ATOM 1371 C C . ALA A 1 175 ? -1.576 -20.250 5.880 1.00 60.81 175 ALA A C 1
ATOM 1373 O O . ALA A 1 175 ? -0.970 -21.293 5.672 1.00 60.81 175 ALA A O 1
ATOM 1374 N N . LYS A 1 176 ? -2.300 -19.638 4.929 1.00 69.69 176 LYS A N 1
ATOM 1375 C CA . LYS A 1 176 ? -2.572 -20.243 3.610 1.00 69.69 176 LYS A CA 1
ATOM 1376 C C . LYS A 1 176 ? -2.010 -19.481 2.408 1.00 69.69 176 LYS A C 1
ATOM 1378 O O . LYS A 1 176 ? -1.755 -20.112 1.393 1.00 69.69 176 LYS A O 1
ATOM 1383 N N . SER A 1 177 ? -1.842 -18.158 2.481 1.00 70.00 177 SER A N 1
ATOM 1384 C CA . SER A 1 177 ? -1.467 -17.345 1.308 1.00 70.00 177 SER A CA 1
ATOM 1385 C C . SER A 1 177 ? -0.017 -16.860 1.302 1.00 70.00 177 SER A C 1
ATOM 1387 O O . SER A 1 177 ? 0.411 -16.271 0.315 1.00 70.00 177 SER A O 1
ATOM 1389 N N . GLY A 1 178 ? 0.731 -17.053 2.395 1.00 72.81 178 GLY A N 1
ATOM 1390 C CA . GLY A 1 178 ? 2.051 -16.435 2.576 1.00 72.81 178 GLY A CA 1
ATOM 1391 C C . GLY A 1 178 ? 1.998 -14.921 2.829 1.00 72.81 178 GLY A C 1
ATOM 1392 O O . GLY A 1 178 ? 3.028 -14.312 3.110 1.00 72.81 178 GLY A O 1
ATOM 1393 N N . ASP A 1 179 ? 0.811 -14.306 2.788 1.00 80.31 179 ASP A N 1
ATOM 1394 C CA . ASP A 1 179 ? 0.629 -12.901 3.148 1.00 80.31 179 ASP A CA 1
ATOM 1395 C C . ASP A 1 179 ? 0.926 -12.683 4.634 1.00 80.31 179 ASP A C 1
ATOM 1397 O O . ASP A 1 179 ? 0.651 -13.533 5.489 1.00 80.31 179 ASP A O 1
ATOM 1401 N N . ARG A 1 180 ? 1.449 -11.504 4.972 1.00 80.62 180 ARG A N 1
ATOM 1402 C CA . ARG A 1 180 ? 1.595 -11.099 6.372 1.00 80.62 180 ARG A CA 1
ATOM 1403 C C . ARG A 1 180 ? 0.355 -10.343 6.821 1.00 80.62 180 ARG A C 1
ATOM 1405 O O . ARG A 1 180 ? -0.218 -9.543 6.083 1.00 80.62 180 ARG A O 1
ATOM 1412 N N . VAL A 1 181 ? -0.039 -10.580 8.060 1.00 81.88 181 VAL A N 1
ATOM 1413 C CA . VAL A 1 181 ? -1.164 -9.924 8.708 1.00 81.88 181 VAL A CA 1
ATOM 1414 C C . VAL A 1 181 ? -0.633 -8.979 9.765 1.00 81.88 181 VAL A C 1
ATOM 1416 O O . VAL A 1 181 ? -0.048 -9.398 10.760 1.00 81.88 181 VAL A O 1
ATOM 1419 N N . LEU A 1 182 ? -0.895 -7.701 9.555 1.00 82.81 182 LEU A N 1
ATOM 1420 C CA . LEU A 1 182 ? -0.708 -6.640 10.516 1.00 82.81 182 LEU A CA 1
ATOM 1421 C C . LEU A 1 182 ? -1.974 -6.487 11.356 1.00 82.81 182 LEU A C 1
ATOM 1423 O O . LEU A 1 182 ? -2.935 -5.858 10.916 1.00 82.81 182 LEU A O 1
ATOM 1427 N N . ARG A 1 183 ? -2.000 -7.055 12.558 1.00 84.94 183 ARG A N 1
ATOM 1428 C CA . ARG A 1 183 ? -3.091 -6.827 13.508 1.00 84.94 183 ARG A CA 1
ATOM 1429 C C . ARG A 1 183 ? -2.829 -5.538 14.266 1.00 84.94 183 ARG A C 1
ATOM 1431 O O . ARG A 1 183 ? -1.787 -5.398 14.885 1.00 84.94 183 ARG A O 1
ATOM 1438 N N . CYS A 1 184 ? -3.789 -4.631 14.215 1.00 81.62 184 CYS A N 1
ATOM 1439 C CA . CYS A 1 184 ? -3.831 -3.381 14.940 1.00 81.62 184 CYS A CA 1
ATOM 1440 C C . CYS A 1 184 ? -4.996 -3.406 15.928 1.00 81.62 184 CYS A C 1
ATOM 1442 O O . CYS A 1 184 ? -6.154 -3.523 15.526 1.00 81.62 184 CYS A O 1
ATOM 1444 N N . GLU A 1 185 ? -4.709 -3.206 17.206 1.00 82.44 185 GLU A N 1
ATOM 1445 C CA . GLU A 1 185 ? -5.730 -3.100 18.244 1.00 82.44 185 GLU A CA 1
ATOM 1446 C C . GLU A 1 185 ? -6.081 -1.635 18.503 1.00 82.44 185 GLU A C 1
ATOM 1448 O O . GLU A 1 185 ? -5.288 -0.885 19.077 1.00 82.44 185 GLU A O 1
ATOM 1453 N N . CYS A 1 186 ? -7.290 -1.211 18.114 1.00 77.69 186 CYS A N 1
ATOM 1454 C CA . CYS A 1 186 ? -7.680 0.201 18.160 1.00 77.69 186 CYS A CA 1
ATOM 1455 C C . CYS A 1 186 ? -7.543 0.819 19.554 1.00 77.69 186 CYS A C 1
ATOM 1457 O O . CYS A 1 186 ? -7.127 1.970 19.666 1.00 77.69 186 CYS A O 1
ATOM 1459 N N . LYS A 1 187 ? -7.842 0.044 20.606 1.00 77.81 187 LYS A N 1
ATOM 1460 C CA . LYS A 1 187 ? -7.675 0.454 22.009 1.00 77.81 187 LYS A CA 1
ATOM 1461 C C . LYS A 1 187 ? -6.248 0.899 22.322 1.00 77.81 187 LYS A C 1
ATOM 1463 O O . LYS A 1 187 ? -6.055 1.920 22.967 1.00 77.81 187 LYS A O 1
ATOM 1468 N N . LEU A 1 188 ? -5.269 0.128 21.856 1.00 72.88 188 LEU A N 1
ATOM 1469 C CA . LEU A 1 188 ? -3.851 0.321 22.163 1.00 72.88 188 LEU A CA 1
ATOM 1470 C C . LEU A 1 188 ? -3.185 1.332 21.223 1.00 72.88 188 LEU A C 1
ATOM 1472 O O . LEU A 1 188 ? -2.149 1.911 21.547 1.00 72.88 188 LEU A O 1
ATOM 1476 N N . THR A 1 189 ? -3.790 1.565 20.059 1.00 75.62 189 THR A N 1
ATOM 1477 C CA . THR A 1 189 ? -3.306 2.554 19.086 1.00 75.62 189 THR A CA 1
ATOM 1478 C C . THR A 1 189 ? -3.953 3.934 19.215 1.00 75.62 189 THR A C 1
ATOM 1480 O O . THR A 1 189 ? -3.550 4.864 18.512 1.00 75.62 189 THR A O 1
ATOM 1483 N N . ALA A 1 190 ? -4.944 4.092 20.097 1.00 76.00 190 ALA A N 1
ATOM 1484 C CA . ALA A 1 190 ? -5.554 5.386 20.373 1.00 76.00 190 ALA A CA 1
ATOM 1485 C C . ALA A 1 190 ? -4.499 6.369 20.910 1.00 76.00 190 ALA A C 1
ATOM 1487 O O . ALA A 1 190 ? -3.680 6.013 21.753 1.00 76.00 190 ALA A O 1
ATOM 1488 N N . GLY A 1 191 ? -4.481 7.597 20.387 1.00 80.31 191 GLY A N 1
ATOM 1489 C CA . GLY A 1 191 ? -3.495 8.615 20.772 1.00 80.31 191 GLY A CA 1
ATOM 1490 C C . GLY A 1 191 ? -2.101 8.449 20.150 1.00 80.31 191 GLY A C 1
ATOM 1491 O O . GLY A 1 191 ? -1.247 9.315 20.343 1.00 80.31 191 GLY A O 1
ATOM 1492 N N . ARG A 1 192 ? -1.846 7.394 19.358 1.00 86.12 192 ARG A N 1
ATOM 1493 C CA . ARG A 1 192 ? -0.585 7.278 18.609 1.00 86.12 192 ARG A CA 1
ATOM 1494 C C . ARG A 1 192 ? -0.514 8.341 17.512 1.00 86.12 192 ARG A C 1
ATOM 1496 O O . ARG A 1 192 ? -1.500 8.640 16.830 1.00 86.12 192 ARG A O 1
ATOM 1503 N N . SER A 1 193 ? 0.682 8.894 17.327 1.00 87.31 193 SER A N 1
ATOM 1504 C CA . SER A 1 193 ? 0.908 9.955 16.349 1.00 87.31 193 SER A CA 1
ATOM 1505 C C . SER A 1 193 ? 0.760 9.442 14.904 1.00 87.31 193 SER A C 1
ATOM 1507 O O . SER A 1 193 ? 1.036 8.272 14.624 1.00 87.31 193 SER A O 1
ATOM 1509 N N . PRO A 1 194 ? 0.391 10.311 13.948 1.00 86.19 194 PRO A N 1
ATOM 1510 C CA . PRO A 1 194 ? 0.372 9.978 12.519 1.00 86.19 194 PRO A CA 1
ATOM 1511 C C . PRO A 1 194 ? 1.694 9.377 12.007 1.00 86.19 194 PRO A C 1
ATOM 1513 O O . PRO A 1 194 ? 1.699 8.390 11.274 1.00 86.19 194 PRO A O 1
ATOM 1516 N N . LYS A 1 195 ? 2.834 9.918 12.462 1.00 86.38 195 LYS A N 1
ATOM 1517 C CA . LYS A 1 195 ? 4.167 9.402 12.111 1.00 86.38 195 LYS A CA 1
ATOM 1518 C C . LYS A 1 195 ? 4.371 7.968 12.595 1.00 86.38 195 LYS A C 1
ATOM 1520 O O . LYS A 1 195 ? 4.923 7.157 11.860 1.00 86.38 195 LYS A O 1
ATOM 1525 N N . TRP A 1 196 ? 3.906 7.638 13.802 1.00 86.25 196 TRP A N 1
ATOM 1526 C CA . TRP A 1 196 ? 3.991 6.270 14.318 1.00 86.25 196 TRP A CA 1
ATOM 1527 C C . TRP A 1 196 ? 3.264 5.284 13.394 1.00 86.25 196 TRP A C 1
ATOM 1529 O O . TRP A 1 196 ? 3.824 4.251 13.039 1.00 86.25 196 TRP A O 1
ATOM 1539 N N . TRP A 1 197 ? 2.068 5.643 12.919 1.00 84.06 197 TRP A N 1
ATOM 1540 C CA . TRP A 1 197 ? 1.294 4.824 11.982 1.00 84.06 197 TRP A CA 1
ATOM 1541 C C . TRP A 1 197 ? 1.982 4.631 10.632 1.00 84.06 197 TRP A C 1
ATOM 1543 O O . TRP A 1 197 ? 2.015 3.514 10.114 1.00 84.06 197 TRP A O 1
ATOM 1553 N N . GLN A 1 198 ? 2.557 5.702 10.082 1.00 86.25 198 GLN A N 1
ATOM 1554 C CA . GLN A 1 198 ? 3.360 5.641 8.859 1.00 86.25 198 GLN A CA 1
ATOM 1555 C C . GLN A 1 198 ? 4.516 4.652 9.015 1.00 86.25 198 GLN A C 1
ATOM 1557 O O . GLN A 1 198 ? 4.663 3.738 8.205 1.00 86.25 198 GLN A O 1
ATOM 1562 N N . HIS A 1 199 ? 5.286 4.789 10.093 1.00 85.38 199 HIS A N 1
ATOM 1563 C CA . HIS A 1 199 ? 6.397 3.899 10.397 1.00 85.38 199 HIS A CA 1
ATOM 1564 C C . HIS A 1 199 ? 5.938 2.447 10.569 1.00 85.38 199 HIS A C 1
ATOM 1566 O O . HIS A 1 199 ? 6.522 1.549 9.965 1.00 85.38 199 HIS A O 1
ATOM 1572 N N . ALA A 1 200 ? 4.894 2.201 11.362 1.00 83.38 200 ALA A N 1
ATOM 1573 C CA . ALA A 1 200 ? 4.427 0.850 11.656 1.00 83.38 200 ALA A CA 1
ATOM 1574 C C . ALA A 1 200 ? 3.939 0.114 10.398 1.00 83.38 200 ALA A C 1
ATOM 1576 O O . ALA A 1 200 ? 4.281 -1.051 10.187 1.00 83.38 200 ALA A O 1
ATOM 1577 N N . LEU A 1 201 ? 3.197 0.804 9.526 1.00 84.44 201 LEU A N 1
ATOM 1578 C CA . LEU A 1 201 ? 2.738 0.245 8.254 1.00 84.44 201 LEU A CA 1
ATOM 1579 C C . LEU A 1 201 ? 3.895 -0.017 7.287 1.00 84.44 201 LEU A C 1
ATOM 1581 O O . LEU A 1 201 ? 3.927 -1.077 6.664 1.00 84.44 201 LEU A O 1
ATOM 1585 N N . VAL A 1 202 ? 4.862 0.900 7.188 1.00 86.94 202 VAL A N 1
ATOM 1586 C CA . VAL A 1 202 ? 6.073 0.691 6.379 1.00 86.94 202 VAL A CA 1
ATOM 1587 C C . VAL A 1 202 ? 6.844 -0.527 6.875 1.00 86.94 202 VAL A C 1
ATOM 1589 O O . VAL A 1 202 ? 7.148 -1.407 6.078 1.00 86.94 202 VAL A O 1
ATOM 1592 N N . SER A 1 203 ? 7.084 -0.638 8.183 1.00 85.38 203 SER A N 1
ATOM 1593 C CA . SER A 1 203 ? 7.746 -1.807 8.771 1.00 85.38 203 SER A CA 1
ATOM 1594 C C . SER A 1 203 ? 7.022 -3.109 8.469 1.00 85.38 203 SER A C 1
ATOM 1596 O O . SER A 1 203 ? 7.664 -4.096 8.120 1.00 85.38 203 SER A O 1
ATOM 1598 N N . ALA A 1 204 ? 5.693 -3.122 8.574 1.00 83.56 204 ALA A N 1
ATOM 1599 C CA . ALA A 1 204 ? 4.902 -4.304 8.262 1.00 83.56 204 ALA A CA 1
ATOM 1600 C C . ALA A 1 204 ? 5.046 -4.719 6.791 1.00 83.56 204 ALA A C 1
ATOM 1602 O O . ALA A 1 204 ? 5.190 -5.905 6.496 1.00 83.56 204 ALA A O 1
ATOM 1603 N N . VAL A 1 205 ? 5.039 -3.749 5.870 1.00 86.81 205 VAL A N 1
ATOM 1604 C CA . VAL A 1 205 ? 5.211 -3.997 4.430 1.00 86.81 205 VAL A CA 1
ATOM 1605 C C . VAL A 1 205 ? 6.625 -4.444 4.093 1.00 86.81 205 VAL A C 1
ATOM 1607 O O . VAL A 1 205 ? 6.788 -5.386 3.316 1.00 86.81 205 VAL A O 1
ATOM 1610 N N . GLU A 1 206 ? 7.638 -3.822 4.684 1.00 86.44 206 GLU A N 1
ATOM 1611 C CA . GLU A 1 206 ? 9.034 -4.224 4.525 1.00 86.44 206 GLU A CA 1
ATOM 1612 C C . GLU A 1 206 ? 9.255 -5.648 5.027 1.00 86.44 206 GLU A C 1
ATOM 1614 O O . GLU A 1 206 ? 9.830 -6.471 4.319 1.00 86.44 206 GLU A O 1
ATOM 1619 N N . LEU A 1 207 ? 8.745 -5.967 6.218 1.00 82.88 207 LEU A N 1
ATOM 1620 C CA . LEU A 1 207 ? 8.890 -7.294 6.799 1.00 82.88 207 LEU A CA 1
ATOM 1621 C C . LEU A 1 207 ? 8.157 -8.352 5.964 1.00 82.88 207 LEU A C 1
ATOM 1623 O O . LEU A 1 207 ? 8.722 -9.405 5.702 1.00 82.88 207 LEU A O 1
ATOM 1627 N N . ALA A 1 208 ? 6.967 -8.041 5.444 1.00 81.44 208 ALA A N 1
ATOM 1628 C CA . ALA A 1 208 ? 6.260 -8.921 4.513 1.00 81.44 208 ALA A CA 1
ATOM 1629 C C . ALA A 1 208 ? 6.991 -9.127 3.184 1.00 81.44 208 ALA A C 1
ATOM 1631 O O . ALA A 1 208 ? 6.946 -10.212 2.611 1.00 81.44 208 ALA A O 1
ATOM 1632 N N . SER A 1 209 ? 7.666 -8.090 2.692 1.00 80.75 209 SER A N 1
ATOM 1633 C CA . SER A 1 209 ? 8.361 -8.136 1.405 1.00 80.75 209 SER A CA 1
ATOM 1634 C C . SER A 1 209 ? 9.663 -8.938 1.455 1.00 80.75 209 SER A C 1
ATOM 1636 O O . SER A 1 209 ? 10.119 -9.374 0.400 1.00 80.75 209 SER A O 1
ATOM 1638 N N . ARG A 1 210 ? 10.256 -9.131 2.643 1.00 79.38 210 ARG A N 1
ATOM 1639 C CA . ARG A 1 210 ? 11.500 -9.901 2.825 1.00 79.38 210 ARG A CA 1
ATOM 1640 C C . ARG A 1 210 ? 11.319 -11.383 2.543 1.00 79.38 210 ARG A C 1
ATOM 1642 O O . ARG A 1 210 ? 12.170 -11.972 1.890 1.00 79.38 210 ARG A O 1
ATOM 1649 N N . ASP A 1 211 ? 10.223 -11.960 3.024 1.00 74.00 211 ASP A N 1
ATOM 1650 C CA . ASP A 1 211 ? 10.004 -13.403 2.903 1.00 74.00 211 ASP A CA 1
ATOM 1651 C C . ASP A 1 211 ? 9.504 -13.774 1.508 1.00 74.00 211 ASP A C 1
ATOM 1653 O O . ASP A 1 211 ? 9.856 -14.817 0.962 1.00 74.00 211 ASP A O 1
ATOM 1657 N N . HIS A 1 212 ? 8.683 -12.904 0.908 1.00 77.38 212 HIS A N 1
ATOM 1658 C CA . HIS A 1 212 ? 8.053 -13.174 -0.375 1.00 77.38 212 HIS A CA 1
ATOM 1659 C C . HIS A 1 212 ? 7.933 -11.901 -1.219 1.00 77.38 212 HIS A C 1
ATOM 1661 O O . HIS A 1 212 ? 7.212 -10.953 -0.889 1.00 77.38 212 HIS A O 1
ATOM 1667 N N . ALA A 1 213 ? 8.560 -11.917 -2.398 1.00 77.25 213 ALA A N 1
ATOM 1668 C CA . ALA A 1 213 ? 8.522 -10.803 -3.343 1.00 77.25 213 ALA A CA 1
ATOM 1669 C C . ALA A 1 213 ? 7.092 -10.411 -3.751 1.00 77.25 213 ALA A C 1
ATOM 1671 O O . ALA A 1 213 ? 6.860 -9.249 -4.078 1.00 77.25 213 ALA A O 1
ATOM 1672 N N . THR A 1 214 ? 6.128 -11.333 -3.692 1.00 80.69 214 THR A N 1
ATOM 1673 C CA . THR A 1 214 ? 4.711 -11.124 -4.032 1.00 80.69 214 THR A CA 1
ATOM 1674 C C . THR A 1 214 ? 3.789 -10.961 -2.824 1.00 80.69 214 THR A C 1
ATOM 1676 O O . THR A 1 214 ? 2.613 -10.655 -3.031 1.00 80.69 214 THR A O 1
ATOM 1679 N N . ALA A 1 215 ? 4.288 -11.121 -1.591 1.00 84.06 215 ALA A N 1
ATOM 1680 C CA . ALA A 1 215 ? 3.440 -11.026 -0.408 1.00 84.06 215 ALA A CA 1
ATOM 1681 C C . ALA A 1 215 ? 2.785 -9.654 -0.304 1.00 84.06 215 ALA A C 1
ATOM 1683 O O . ALA A 1 215 ? 3.388 -8.600 -0.573 1.00 84.06 215 ALA A O 1
ATOM 1684 N N . LYS A 1 216 ? 1.528 -9.692 0.121 1.00 89.06 216 LYS A N 1
ATOM 1685 C CA . LYS A 1 216 ? 0.757 -8.516 0.476 1.00 89.06 216 LYS A CA 1
ATOM 1686 C C . LYS A 1 216 ? 0.645 -8.431 1.990 1.00 89.06 216 LYS A C 1
ATOM 1688 O O . LYS A 1 216 ? 0.720 -9.427 2.709 1.00 89.06 216 LYS A O 1
ATOM 1693 N N . VAL A 1 217 ? 0.447 -7.213 2.474 1.00 88.88 217 VAL A N 1
ATOM 1694 C CA . VAL A 1 217 ? 0.086 -6.968 3.867 1.00 88.88 217 VAL A CA 1
ATOM 1695 C C . VAL A 1 217 ? -1.422 -6.895 3.965 1.00 88.88 217 VAL A C 1
ATOM 1697 O O . VAL A 1 217 ? -2.061 -6.062 3.315 1.00 88.88 217 VAL A O 1
ATOM 1700 N N . CYS A 1 218 ? -1.990 -7.761 4.792 1.00 89.81 218 CYS A N 1
ATOM 1701 C CA . CYS A 1 218 ? -3.356 -7.623 5.258 1.00 89.81 218 CYS A CA 1
ATOM 1702 C C . CYS A 1 218 ? -3.360 -6.853 6.576 1.00 89.81 218 CYS A C 1
A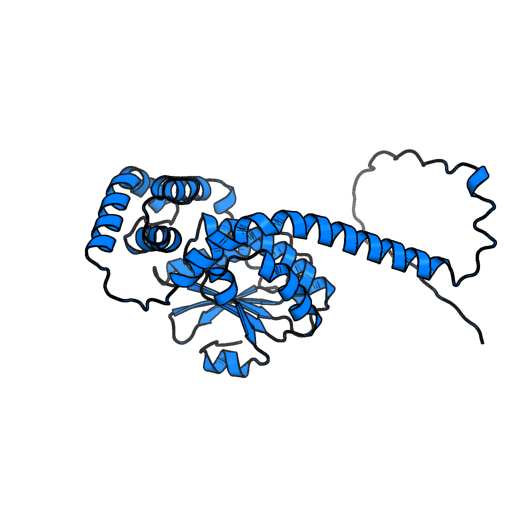TOM 1704 O O . CYS A 1 218 ? -2.572 -7.163 7.459 1.00 89.81 218 CYS A O 1
ATOM 1706 N N . VAL A 1 219 ? -4.244 -5.874 6.736 1.00 88.94 219 VAL A N 1
ATOM 1707 C CA . VAL A 1 219 ? -4.373 -5.114 7.986 1.00 88.94 219 VAL A CA 1
ATOM 1708 C C . VAL A 1 219 ? -5.635 -5.571 8.702 1.00 88.94 219 VAL A C 1
ATOM 1710 O O . VAL A 1 219 ? -6.725 -5.457 8.157 1.00 88.94 219 VAL A O 1
ATOM 1713 N N . LEU A 1 220 ? -5.511 -6.100 9.911 1.00 90.81 220 LEU A N 1
ATOM 1714 C CA . LEU A 1 220 ? -6.636 -6.452 10.767 1.00 90.81 220 LEU A CA 1
ATOM 1715 C C . LEU A 1 220 ? -6.810 -5.359 11.819 1.00 90.81 220 LEU A C 1
ATOM 1717 O O . LEU A 1 220 ? -5.987 -5.233 12.712 1.00 90.81 220 LEU A O 1
ATOM 1721 N N . VAL A 1 221 ? -7.878 -4.584 11.720 1.00 90.12 221 VAL A N 1
ATOM 1722 C CA . VAL A 1 221 ? -8.246 -3.534 12.667 1.00 90.12 221 VAL A CA 1
ATOM 1723 C C . VAL A 1 221 ? -9.227 -4.124 13.676 1.00 90.12 221 VAL A C 1
ATOM 1725 O O . VAL A 1 221 ? -10.382 -4.388 13.339 1.00 90.12 221 VAL A O 1
ATOM 1728 N N . ASP A 1 222 ? -8.765 -4.373 14.899 1.00 91.25 222 ASP A N 1
ATOM 1729 C CA . ASP A 1 222 ? -9.594 -4.881 15.989 1.00 91.25 222 ASP A CA 1
ATOM 1730 C C . ASP A 1 222 ? -10.249 -3.723 16.750 1.00 91.25 222 ASP A C 1
ATOM 1732 O O . ASP A 1 222 ? -9.604 -2.999 17.516 1.00 91.25 222 ASP A O 1
ATOM 1736 N N . CYS A 1 223 ? -11.551 -3.555 16.522 1.00 91.38 223 CYS A N 1
ATOM 1737 C CA . CYS A 1 223 ? -12.374 -2.520 17.137 1.00 91.38 223 CYS A CA 1
ATOM 1738 C C . CYS A 1 223 ? -13.034 -2.979 18.448 1.00 91.38 223 CYS A C 1
ATOM 1740 O O . CYS A 1 223 ? -13.775 -2.201 19.055 1.00 91.38 223 CYS A O 1
ATOM 1742 N N . ARG A 1 224 ? -12.829 -4.228 18.895 1.00 90.44 224 ARG A N 1
ATOM 1743 C CA . ARG A 1 224 ? -13.584 -4.800 20.021 1.00 90.44 224 ARG A CA 1
ATOM 1744 C C . ARG A 1 224 ? -13.316 -4.050 21.323 1.00 90.44 224 ARG A C 1
ATOM 1746 O O . ARG A 1 224 ? -12.198 -3.993 21.831 1.00 90.44 224 ARG A O 1
ATOM 1753 N N . GLY A 1 225 ? -14.384 -3.482 21.881 1.00 88.06 225 GLY A N 1
ATOM 1754 C CA . GLY A 1 225 ? -14.377 -2.689 23.111 1.00 88.06 225 GLY A CA 1
ATOM 1755 C C . GLY A 1 225 ? -13.645 -1.346 23.007 1.00 88.06 225 GLY A C 1
ATOM 1756 O O . GLY A 1 225 ? -13.410 -0.722 24.037 1.00 88.06 225 GLY A O 1
ATOM 1757 N N . ALA A 1 226 ? -13.210 -0.926 21.815 1.00 86.88 226 ALA A N 1
ATOM 1758 C CA . ALA A 1 226 ? -12.640 0.402 21.641 1.00 86.88 226 ALA A CA 1
ATOM 1759 C C . ALA A 1 226 ? -13.765 1.443 21.774 1.00 86.88 226 ALA A C 1
ATOM 1761 O O . ALA A 1 226 ? -14.814 1.279 21.140 1.00 86.88 226 ALA A O 1
ATOM 1762 N N . PRO A 1 227 ? -13.585 2.512 22.569 1.00 86.94 227 PRO A N 1
ATOM 1763 C CA . PRO A 1 227 ? -14.569 3.580 22.610 1.00 86.94 227 PRO A CA 1
ATOM 1764 C C . PRO A 1 227 ? -14.622 4.281 21.245 1.00 86.94 227 PRO A C 1
ATOM 1766 O O . PRO A 1 227 ? -13.646 4.301 20.491 1.00 86.94 227 PRO A O 1
ATOM 1769 N N . GLY A 1 228 ? -15.777 4.867 20.915 1.00 82.38 228 GLY A N 1
ATOM 1770 C CA . GLY A 1 228 ? -16.001 5.485 19.604 1.00 82.38 228 GLY A CA 1
ATOM 1771 C C . GLY A 1 228 ? -14.955 6.545 19.242 1.00 82.38 228 GLY A C 1
ATOM 1772 O O . GLY A 1 228 ? -14.497 6.572 18.105 1.00 82.38 228 GLY A O 1
ATOM 1773 N N . SER A 1 229 ? -14.524 7.364 20.207 1.00 84.25 229 SER A N 1
ATOM 1774 C CA . SER A 1 229 ? -13.474 8.379 20.028 1.00 84.25 229 SER A CA 1
ATOM 1775 C C . SER A 1 229 ? -12.140 7.774 19.582 1.00 84.25 229 SER A C 1
ATOM 1777 O O . SER A 1 229 ? -11.575 8.214 18.584 1.00 84.25 229 SER A O 1
ATOM 1779 N N . SER A 1 230 ? -11.691 6.700 20.238 1.00 85.81 230 SER A N 1
ATOM 1780 C CA . SER A 1 230 ? -10.454 5.994 19.885 1.00 85.81 230 SER A CA 1
ATOM 1781 C C . SER A 1 230 ? -10.462 5.452 18.458 1.00 85.81 230 SER A C 1
ATOM 1783 O O . SER A 1 230 ? -9.418 5.429 17.810 1.00 85.81 230 SER A O 1
ATOM 1785 N N . LEU A 1 231 ? -11.626 5.037 17.946 1.00 82.06 231 LEU A N 1
ATOM 1786 C CA . LEU A 1 231 ? -11.758 4.585 16.560 1.00 82.06 231 LEU A CA 1
ATOM 1787 C C . LEU A 1 231 ? -11.536 5.728 15.568 1.00 82.06 231 LEU A C 1
ATOM 1789 O O . LEU A 1 231 ? -10.830 5.540 14.579 1.00 82.06 231 LEU A O 1
ATOM 1793 N N . PHE A 1 232 ? -12.110 6.905 15.830 1.00 81.88 232 PHE A N 1
ATOM 1794 C CA . PHE A 1 232 ? -11.911 8.078 14.977 1.00 81.88 232 PHE A CA 1
ATOM 1795 C C . PHE A 1 232 ? -10.458 8.548 14.990 1.00 81.88 232 PHE A C 1
ATOM 1797 O O . PHE A 1 232 ? -9.914 8.838 13.925 1.00 81.88 232 PHE A O 1
ATOM 1804 N N . ASP A 1 233 ? -9.819 8.572 16.159 1.00 83.69 233 ASP A N 1
ATOM 1805 C CA . ASP A 1 233 ? -8.419 8.979 16.280 1.00 83.69 233 ASP A CA 1
ATOM 1806 C C . ASP A 1 233 ? -7.485 7.990 15.581 1.00 83.69 233 ASP A C 1
ATOM 1808 O O . ASP A 1 233 ? -6.640 8.396 14.782 1.00 83.69 233 ASP A O 1
ATOM 1812 N N . ALA A 1 234 ? -7.679 6.685 15.803 1.00 82.69 234 ALA A N 1
ATOM 1813 C CA . ALA A 1 234 ? -6.910 5.648 15.124 1.00 82.69 234 ALA A CA 1
ATOM 1814 C C . ALA A 1 234 ? -7.098 5.722 13.604 1.00 82.69 234 ALA A C 1
ATOM 1816 O O . ALA A 1 234 ? -6.119 5.697 12.861 1.00 82.69 234 ALA A O 1
ATOM 1817 N N . ALA A 1 235 ? -8.336 5.881 13.129 1.00 81.00 235 ALA A N 1
ATOM 1818 C CA . ALA A 1 235 ? -8.618 5.978 11.705 1.00 81.00 235 ALA A CA 1
ATOM 1819 C C . ALA A 1 235 ? -8.030 7.250 11.077 1.00 81.00 235 ALA A C 1
ATOM 1821 O O . ALA A 1 235 ? -7.484 7.190 9.978 1.00 81.00 235 ALA A O 1
ATOM 1822 N N . ARG A 1 236 ? -8.083 8.389 11.777 1.00 82.56 236 ARG A N 1
ATOM 1823 C CA . ARG A 1 236 ? -7.477 9.649 11.327 1.00 82.56 236 ARG A CA 1
ATOM 1824 C C . ARG A 1 236 ? -5.957 9.543 11.250 1.00 82.56 236 ARG A C 1
ATOM 1826 O O . ARG A 1 236 ? -5.371 9.952 10.248 1.00 82.56 236 ARG A O 1
ATOM 1833 N N . SER A 1 237 ? -5.321 8.987 12.278 1.00 84.12 237 SER A N 1
ATOM 1834 C CA . SER A 1 237 ? -3.873 8.790 12.285 1.00 84.12 237 SER A CA 1
ATOM 1835 C C . SER A 1 237 ? -3.443 7.776 11.222 1.00 84.12 237 SER A C 1
ATOM 1837 O O . SER A 1 237 ? -2.503 8.051 10.478 1.00 84.12 237 SER A O 1
ATOM 1839 N N . ALA A 1 238 ? -4.166 6.666 11.056 1.00 81.38 238 ALA A N 1
ATOM 1840 C CA . ALA A 1 238 ? -3.906 5.683 10.005 1.00 81.38 238 ALA A CA 1
ATOM 1841 C C . ALA A 1 238 ? -4.129 6.256 8.596 1.00 81.38 238 ALA A C 1
ATOM 1843 O O . ALA A 1 238 ? -3.367 5.946 7.680 1.00 81.38 238 ALA A O 1
ATOM 1844 N N . ALA A 1 239 ? -5.113 7.145 8.417 1.00 82.31 239 ALA A N 1
ATOM 1845 C CA . ALA A 1 239 ? -5.384 7.777 7.128 1.00 82.31 239 ALA A CA 1
ATOM 1846 C C . ALA A 1 239 ? -4.177 8.558 6.586 1.00 82.31 239 ALA A C 1
ATOM 1848 O O . ALA A 1 239 ? -3.965 8.601 5.377 1.00 82.31 239 ALA A O 1
ATOM 1849 N N . SER A 1 240 ? -3.337 9.103 7.473 1.00 84.69 240 SER A N 1
ATOM 1850 C CA . SER A 1 240 ? -2.096 9.791 7.095 1.00 84.69 240 SER A CA 1
ATOM 1851 C C . SER A 1 240 ? -1.031 8.879 6.468 1.00 84.69 240 SER A C 1
ATOM 1853 O O . SER A 1 240 ? -0.094 9.372 5.840 1.00 84.69 240 SER A O 1
ATOM 1855 N N . ALA A 1 241 ? -1.151 7.561 6.639 1.00 84.06 241 ALA A N 1
ATOM 1856 C CA . ALA A 1 241 ? -0.214 6.583 6.103 1.00 84.06 241 ALA A CA 1
ATOM 1857 C C . ALA A 1 241 ? -0.628 6.043 4.729 1.00 84.06 241 ALA A C 1
ATOM 1859 O O . ALA A 1 241 ? 0.226 5.547 3.993 1.00 84.06 241 ALA A O 1
ATOM 1860 N N . PHE A 1 242 ? -1.902 6.170 4.338 1.00 82.56 242 PHE A N 1
ATOM 1861 C CA . PHE A 1 242 ? -2.353 5.705 3.023 1.00 82.56 242 PHE A CA 1
ATOM 1862 C C . PHE A 1 242 ? -1.641 6.392 1.853 1.00 82.56 242 PHE A C 1
ATOM 1864 O O . PHE A 1 242 ? -1.204 5.656 0.971 1.00 82.56 242 PHE A O 1
ATOM 1871 N N . PRO A 1 243 ? -1.431 7.728 1.841 1.00 85.75 243 PRO A N 1
ATOM 1872 C CA . PRO A 1 243 ? -0.686 8.378 0.763 1.00 85.75 243 PRO A CA 1
ATOM 1873 C C . PRO A 1 243 ? 0.739 7.838 0.614 1.00 85.75 243 PRO A C 1
ATOM 1875 O O . PRO A 1 243 ? 1.248 7.701 -0.498 1.00 85.75 243 PRO A O 1
ATOM 1878 N N . LEU A 1 244 ? 1.379 7.488 1.734 1.00 88.25 244 LEU A N 1
ATOM 1879 C CA . LEU A 1 244 ? 2.719 6.907 1.744 1.00 88.25 244 LEU A CA 1
ATOM 1880 C C . LEU A 1 244 ? 2.699 5.513 1.103 1.00 88.25 244 LEU A C 1
ATOM 1882 O O . LEU A 1 244 ? 3.503 5.228 0.216 1.00 88.25 244 LEU A O 1
ATOM 1886 N N . LEU A 1 245 ? 1.741 4.664 1.490 1.00 87.69 245 LEU A N 1
ATOM 1887 C CA . LEU A 1 245 ? 1.586 3.325 0.919 1.00 87.69 245 LEU A CA 1
ATOM 1888 C C . LEU A 1 245 ? 1.214 3.355 -0.567 1.00 87.69 245 LEU A C 1
ATOM 1890 O O . LEU A 1 245 ? 1.778 2.589 -1.344 1.00 87.69 245 LEU A O 1
ATOM 1894 N N . SER A 1 246 ? 0.299 4.231 -0.983 1.00 86.94 246 SER A N 1
ATOM 1895 C CA . SER A 1 246 ? -0.097 4.344 -2.390 1.00 86.94 246 SER A CA 1
ATOM 1896 C C . SER A 1 246 ? 1.040 4.862 -3.269 1.00 86.94 246 SER A C 1
ATOM 1898 O O . SER A 1 246 ? 1.144 4.455 -4.421 1.00 86.94 246 SER A O 1
ATOM 1900 N N . THR A 1 247 ? 1.896 5.733 -2.725 1.00 90.69 247 THR A N 1
ATOM 1901 C CA . THR A 1 247 ? 3.011 6.337 -3.466 1.00 90.69 247 THR A CA 1
ATOM 1902 C C . THR A 1 247 ? 4.215 5.402 -3.556 1.00 90.69 247 THR A C 1
ATOM 1904 O O . THR A 1 247 ? 4.761 5.226 -4.640 1.00 90.69 247 THR A O 1
ATOM 1907 N N . HIS A 1 248 ? 4.624 4.793 -2.440 1.00 93.38 248 HIS A N 1
ATOM 1908 C CA . HIS A 1 248 ? 5.898 4.066 -2.348 1.00 93.38 248 HIS A CA 1
ATOM 1909 C C . HIS A 1 248 ? 5.754 2.540 -2.338 1.00 93.38 248 HIS A C 1
ATOM 1911 O O . HIS A 1 248 ? 6.723 1.819 -2.578 1.00 93.38 248 HIS A O 1
ATOM 1917 N N . TYR A 1 249 ? 4.549 2.032 -2.073 1.00 92.38 249 TYR A N 1
ATOM 1918 C CA . TYR A 1 249 ? 4.262 0.601 -1.953 1.00 92.38 249 TYR A CA 1
ATOM 1919 C C . TYR A 1 249 ? 3.054 0.173 -2.803 1.00 92.38 249 TYR A C 1
ATOM 1921 O O . TYR A 1 249 ? 2.134 -0.487 -2.292 1.00 92.38 249 TYR A O 1
ATOM 1929 N N . PRO A 1 250 ? 3.035 0.502 -4.111 1.00 92.31 250 PRO A N 1
ATOM 1930 C CA . PRO A 1 250 ? 1.926 0.133 -4.977 1.00 92.31 250 PRO A CA 1
ATOM 1931 C C . PRO A 1 250 ? 1.704 -1.384 -4.959 1.00 92.31 250 PRO A C 1
ATOM 1933 O O . PRO A 1 250 ? 2.643 -2.179 -4.976 1.00 92.31 250 PRO A O 1
ATOM 1936 N N . GLY A 1 251 ? 0.441 -1.799 -4.869 1.00 89.12 251 GLY A N 1
ATOM 1937 C CA . GLY A 1 251 ? 0.059 -3.215 -4.906 1.00 89.12 251 GLY A CA 1
ATOM 1938 C C . GLY A 1 251 ? 0.413 -4.049 -3.664 1.00 89.12 251 GLY A C 1
ATOM 1939 O O . GLY A 1 251 ? 0.072 -5.231 -3.640 1.00 89.12 251 GLY A O 1
ATOM 1940 N N . ARG A 1 252 ? 1.039 -3.473 -2.623 1.00 90.88 252 ARG A N 1
ATOM 1941 C CA . ARG A 1 252 ? 1.415 -4.208 -1.397 1.00 90.88 252 ARG A CA 1
ATOM 1942 C C . ARG A 1 252 ? 0.298 -4.336 -0.369 1.00 90.88 252 ARG A C 1
ATOM 1944 O O . ARG A 1 252 ? 0.291 -5.296 0.393 1.00 90.88 252 ARG A O 1
ATOM 1951 N N . LEU A 1 253 ? -0.664 -3.416 -0.352 1.00 89.56 253 LEU A N 1
ATOM 1952 C CA . LEU A 1 253 ? -1.835 -3.538 0.517 1.00 89.56 253 LEU A CA 1
ATOM 1953 C C . LEU A 1 253 ? -2.813 -4.572 -0.065 1.00 89.56 253 LEU A C 1
ATOM 1955 O O . LEU A 1 253 ? -3.373 -4.356 -1.148 1.00 89.56 253 LEU A O 1
ATOM 1959 N N . GLY A 1 254 ? -3.000 -5.677 0.658 1.00 89.94 254 GLY A N 1
ATOM 1960 C CA . GLY A 1 254 ? -3.859 -6.802 0.293 1.00 89.94 254 GLY A CA 1
ATOM 1961 C C . GLY A 1 254 ? -5.316 -6.559 0.657 1.00 89.94 254 GLY A C 1
ATOM 1962 O O . GLY A 1 254 ? -6.083 -6.070 -0.168 1.00 89.94 254 GLY A O 1
ATOM 1963 N N . HIS A 1 255 ? -5.688 -6.898 1.889 1.00 90.06 255 HIS A N 1
ATOM 1964 C CA . HIS A 1 255 ? -7.031 -6.702 2.431 1.00 90.06 255 HIS A CA 1
ATOM 1965 C C . HIS A 1 255 ? -6.982 -6.005 3.787 1.00 90.06 255 HIS A C 1
ATOM 1967 O O . HIS A 1 255 ? -6.044 -6.193 4.556 1.00 90.06 255 HIS A O 1
ATOM 1973 N N . VAL A 1 256 ? -8.011 -5.225 4.099 1.00 90.56 256 VAL A N 1
ATOM 1974 C CA . VAL A 1 256 ? -8.196 -4.639 5.425 1.00 90.56 256 VAL A CA 1
ATOM 1975 C C . VAL A 1 256 ? -9.442 -5.254 6.045 1.00 90.56 256 VAL A C 1
ATOM 1977 O O . VAL A 1 256 ? -10.538 -5.134 5.503 1.00 90.56 256 VAL A O 1
ATOM 1980 N N . TYR A 1 257 ? -9.277 -5.924 7.174 1.00 92.25 257 TYR A N 1
ATOM 1981 C CA . TYR A 1 257 ? -10.355 -6.545 7.926 1.00 92.25 257 TYR A CA 1
ATOM 1982 C C . TYR A 1 257 ? -10.672 -5.692 9.142 1.00 92.25 257 TYR A C 1
ATOM 1984 O O . TYR A 1 257 ? -9.777 -5.391 9.918 1.00 92.25 257 TYR A O 1
ATOM 1992 N N . VAL A 1 258 ? -11.931 -5.311 9.322 1.00 92.56 258 VAL A N 1
ATOM 1993 C CA . VAL A 1 258 ? -12.381 -4.570 10.505 1.00 92.56 258 VAL A CA 1
ATOM 1994 C C . VAL A 1 258 ? -13.182 -5.523 11.381 1.00 92.56 258 VAL A C 1
ATOM 1996 O O . VAL A 1 258 ? -14.302 -5.889 11.023 1.00 92.56 258 VAL A O 1
ATOM 1999 N N . LEU A 1 259 ? -12.596 -5.953 12.497 1.00 93.69 259 LEU A N 1
ATOM 2000 C CA . LEU A 1 259 ? -13.177 -6.919 13.429 1.00 93.69 259 LEU A CA 1
ATOM 2001 C C . LEU A 1 259 ? -13.945 -6.210 14.547 1.00 93.69 259 LEU A C 1
ATOM 2003 O O . LEU A 1 259 ? -13.470 -5.221 15.099 1.00 93.69 259 LEU A O 1
ATOM 2007 N N . GLY A 1 260 ? -15.120 -6.732 14.911 1.00 91.06 260 GLY A N 1
ATOM 2008 C CA . GLY A 1 260 ? -15.904 -6.193 16.031 1.00 91.06 260 GLY A CA 1
ATOM 2009 C C . GLY A 1 260 ? -16.469 -4.802 15.750 1.00 91.06 260 GLY A C 1
ATOM 2010 O O . GLY A 1 260 ? -16.526 -3.941 16.627 1.00 91.06 260 GLY A O 1
ATOM 2011 N N . ALA A 1 261 ? -16.844 -4.559 14.497 1.00 88.69 261 ALA A N 1
ATOM 2012 C CA . ALA A 1 261 ? -17.301 -3.264 14.029 1.00 88.69 261 ALA A CA 1
ATOM 2013 C C . ALA A 1 261 ? -18.707 -2.903 14.545 1.00 88.69 261 ALA A C 1
ATOM 2015 O O . ALA A 1 261 ? -19.722 -3.240 13.925 1.00 88.69 261 ALA A O 1
ATOM 2016 N N . GLY A 1 262 ? -18.765 -2.172 15.663 1.00 90.25 262 GLY A N 1
ATOM 2017 C CA . GLY A 1 262 ? -19.999 -1.586 16.194 1.00 90.25 262 GLY A CA 1
ATOM 2018 C C . GLY A 1 262 ? -20.520 -0.388 15.376 1.00 90.25 262 GLY A C 1
ATOM 2019 O O . GLY A 1 262 ? -19.852 0.064 14.437 1.00 90.25 262 GLY A O 1
ATOM 2020 N N . PRO A 1 263 ? -21.683 0.189 15.738 1.00 89.88 263 PRO A N 1
ATOM 2021 C CA . PRO A 1 263 ? -22.301 1.302 15.007 1.00 89.88 263 PRO A CA 1
ATOM 2022 C C . PRO A 1 263 ? -21.366 2.499 14.774 1.00 89.88 263 PRO A C 1
ATOM 2024 O O . PRO A 1 263 ? -21.317 3.037 13.668 1.00 89.88 263 PRO A O 1
ATOM 2027 N N . ALA A 1 264 ? -20.551 2.859 15.772 1.00 86.12 264 ALA A N 1
ATOM 2028 C CA . ALA A 1 264 ? -19.582 3.952 15.664 1.00 86.12 264 ALA A CA 1
ATOM 2029 C C . ALA A 1 264 ? -18.528 3.710 14.567 1.00 86.12 264 ALA A C 1
ATOM 2031 O O . ALA A 1 264 ? -18.237 4.604 13.775 1.00 86.12 264 ALA A O 1
ATOM 2032 N N . SER A 1 265 ? -18.000 2.486 14.463 1.00 86.25 265 SER A N 1
ATOM 2033 C CA . SER A 1 265 ? -17.021 2.130 13.425 1.00 86.25 265 SER A CA 1
ATOM 2034 C C . SER A 1 265 ? -17.625 2.172 12.016 1.00 86.25 265 SER A C 1
ATOM 2036 O O . SER A 1 265 ? -16.973 2.622 11.077 1.00 86.25 265 SER A O 1
ATOM 2038 N N . ARG A 1 266 ? -18.899 1.776 11.867 1.00 88.38 266 ARG A N 1
ATOM 2039 C CA . ARG A 1 266 ? -19.620 1.844 10.587 1.00 88.38 266 ARG A CA 1
ATOM 2040 C C . ARG A 1 266 ? -19.888 3.288 10.176 1.00 88.38 266 ARG A C 1
ATOM 2042 O O . ARG A 1 266 ? -19.737 3.620 9.003 1.00 88.38 266 ARG A O 1
ATOM 2049 N N . ALA A 1 267 ? -20.231 4.149 11.135 1.00 87.00 267 ALA A N 1
ATOM 2050 C CA . ALA A 1 267 ? -20.361 5.581 10.895 1.00 87.00 267 ALA A CA 1
ATOM 2051 C C . ALA A 1 267 ? -19.017 6.188 10.461 1.00 87.00 267 ALA A C 1
ATOM 2053 O O . ALA A 1 267 ? -18.957 6.869 9.442 1.00 87.00 267 ALA A O 1
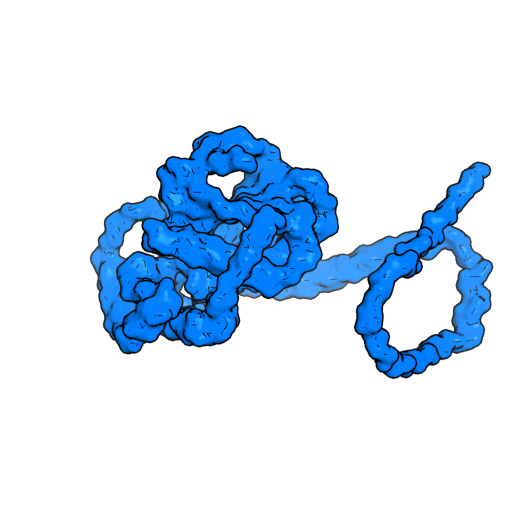ATOM 2054 N N . CYS A 1 268 ? -17.925 5.871 11.163 1.00 85.31 268 CYS A N 1
ATOM 2055 C CA . CYS A 1 268 ? -16.573 6.299 10.796 1.00 85.31 268 CYS A CA 1
ATOM 2056 C C . CYS A 1 268 ? -16.199 5.852 9.371 1.00 85.31 268 CYS A C 1
ATOM 2058 O O . CYS A 1 268 ? -15.766 6.657 8.546 1.00 85.31 268 CYS A O 1
ATOM 2060 N N . TRP A 1 269 ? -16.470 4.588 9.037 1.00 87.31 269 TRP A N 1
ATOM 2061 C CA . TRP A 1 269 ? -16.267 4.060 7.691 1.00 87.31 269 TRP A CA 1
ATOM 2062 C C . TRP A 1 269 ? -17.077 4.799 6.629 1.00 87.31 269 TRP A C 1
ATOM 2064 O O . TRP A 1 269 ? -16.567 5.068 5.544 1.00 87.31 269 TRP A O 1
ATOM 2074 N N . TRP A 1 270 ? -18.324 5.161 6.929 1.00 88.06 270 TRP A N 1
ATOM 2075 C CA . TRP A 1 270 ? -19.158 5.916 6.002 1.00 88.06 270 TRP A CA 1
ATOM 2076 C C . TRP A 1 270 ? -18.546 7.276 5.628 1.00 88.06 270 TRP A C 1
ATOM 2078 O O . TRP A 1 270 ? -18.699 7.700 4.484 1.00 88.06 270 TRP A O 1
ATOM 2088 N N . PHE A 1 271 ? -17.802 7.915 6.537 1.00 82.25 271 PHE A N 1
ATOM 2089 C CA . PHE A 1 271 ? -17.029 9.120 6.221 1.00 82.25 271 PHE A CA 1
ATOM 2090 C C . PHE A 1 271 ? -15.783 8.802 5.388 1.00 82.25 271 PHE A C 1
ATOM 2092 O O . PHE A 1 271 ? -15.552 9.431 4.356 1.00 82.25 271 PHE A O 1
ATOM 2099 N N . ILE A 1 272 ? -14.999 7.803 5.802 1.00 83.25 272 ILE A N 1
ATOM 2100 C CA . ILE A 1 272 ? -13.705 7.480 5.179 1.00 83.25 272 ILE A CA 1
ATOM 2101 C C . ILE A 1 272 ? -13.874 6.917 3.769 1.00 83.25 272 ILE A C 1
ATOM 2103 O O . ILE A 1 272 ? -13.082 7.236 2.888 1.00 83.25 272 ILE A O 1
ATOM 2107 N N . LYS A 1 273 ? -14.918 6.121 3.509 1.00 86.44 273 LYS A N 1
ATOM 2108 C CA . LYS A 1 273 ? -15.129 5.494 2.196 1.00 86.44 273 LYS A CA 1
ATOM 2109 C C . LYS A 1 273 ? -15.209 6.520 1.062 1.00 86.44 273 LYS A C 1
ATOM 2111 O O . LYS A 1 273 ? -14.847 6.196 -0.058 1.00 86.44 273 LYS A O 1
ATOM 2116 N N . ASN A 1 274 ? -15.672 7.742 1.330 1.00 84.81 274 ASN A N 1
ATOM 2117 C CA . ASN A 1 274 ? -15.773 8.782 0.303 1.00 84.81 274 ASN A CA 1
ATOM 2118 C C . ASN A 1 274 ? -14.411 9.410 -0.037 1.00 84.81 274 ASN A C 1
ATOM 2120 O O . ASN A 1 274 ? -14.295 10.066 -1.062 1.00 84.81 274 ASN A O 1
ATOM 2124 N N . LEU A 1 275 ? -13.394 9.199 0.804 1.00 78.69 275 LEU A N 1
ATOM 2125 C CA . LEU A 1 275 ? -12.021 9.667 0.598 1.00 78.69 275 LEU A CA 1
ATOM 2126 C C . LEU A 1 275 ? -11.136 8.620 -0.093 1.00 78.69 275 LEU A C 1
ATOM 2128 O O . LEU A 1 275 ? -9.985 8.905 -0.410 1.00 78.69 275 LEU A O 1
ATOM 2132 N N . LEU A 1 276 ? -11.644 7.400 -0.283 1.00 80.81 276 LEU A N 1
ATOM 2133 C CA . LEU A 1 276 ? -10.888 6.280 -0.829 1.00 80.81 276 LEU A CA 1
ATOM 2134 C C . LEU A 1 276 ? -11.344 5.958 -2.250 1.00 80.81 276 LEU A C 1
ATOM 2136 O O . LEU A 1 276 ? -12.541 5.924 -2.554 1.00 80.81 276 LEU A O 1
ATOM 2140 N N . ASP A 1 277 ? -10.381 5.631 -3.106 1.00 81.25 277 ASP A N 1
ATOM 2141 C CA . ASP A 1 277 ? -10.660 5.127 -4.442 1.00 81.25 277 ASP A CA 1
ATOM 2142 C C . ASP A 1 277 ? -11.417 3.784 -4.383 1.00 81.25 277 ASP A C 1
ATOM 2144 O O . ASP A 1 277 ? -11.452 3.074 -3.370 1.00 81.25 277 ASP A O 1
ATOM 2148 N N . ALA A 1 278 ? -12.081 3.428 -5.482 1.00 84.94 278 ALA A N 1
ATOM 2149 C CA . ALA A 1 278 ? -12.879 2.208 -5.557 1.00 84.94 278 ALA A CA 1
ATOM 2150 C C . ALA A 1 278 ? -12.078 0.924 -5.278 1.00 84.94 278 ALA A C 1
ATOM 2152 O O . ALA A 1 278 ? -12.598 0.016 -4.625 1.00 84.94 278 ALA A O 1
ATOM 2153 N N . ASN A 1 279 ? -10.825 0.854 -5.732 1.00 82.75 279 ASN A N 1
ATOM 2154 C CA . ASN A 1 279 ? -9.977 -0.318 -5.541 1.00 82.75 279 ASN A CA 1
ATOM 2155 C C . ASN A 1 279 ? -9.604 -0.472 -4.060 1.00 82.75 279 ASN A C 1
ATOM 2157 O O . ASN A 1 279 ? -9.722 -1.561 -3.501 1.00 82.75 279 ASN A O 1
ATOM 2161 N N . THR A 1 280 ? -9.251 0.621 -3.381 1.00 84.62 280 THR A N 1
ATOM 2162 C CA . THR A 1 280 ? -8.985 0.599 -1.935 1.00 84.62 280 THR A CA 1
ATOM 2163 C C . THR A 1 280 ? -10.240 0.263 -1.130 1.00 84.62 280 THR A C 1
ATOM 2165 O O . THR A 1 280 ? -10.173 -0.557 -0.213 1.00 84.62 280 THR A O 1
ATOM 2168 N N . ARG A 1 281 ? -11.413 0.796 -1.502 1.00 89.12 281 ARG A N 1
ATOM 2169 C CA . ARG A 1 281 ? -12.691 0.428 -0.862 1.00 89.12 281 ARG A CA 1
ATOM 2170 C C . ARG A 1 281 ? -12.999 -1.063 -0.968 1.00 89.12 281 ARG A C 1
ATOM 2172 O O . ARG A 1 281 ? -13.421 -1.659 0.018 1.00 89.12 281 ARG A O 1
ATOM 2179 N N . ALA A 1 282 ? -12.757 -1.674 -2.128 1.00 90.62 282 ALA A N 1
ATOM 2180 C CA . ALA A 1 282 ? -13.012 -3.098 -2.359 1.00 90.62 282 ALA A CA 1
ATOM 2181 C C . ALA A 1 282 ? -12.131 -4.029 -1.502 1.00 90.62 282 ALA A C 1
ATOM 2183 O O . ALA A 1 282 ? -12.455 -5.205 -1.324 1.00 90.62 282 ALA A O 1
ATOM 2184 N N . LYS A 1 283 ? -11.022 -3.516 -0.955 1.00 89.81 283 LYS A N 1
ATOM 2185 C CA . LYS A 1 283 ? -10.128 -4.261 -0.059 1.00 89.81 283 LYS A CA 1
ATOM 2186 C C . LYS A 1 283 ? -10.613 -4.283 1.388 1.00 89.81 283 LYS A C 1
ATOM 2188 O O . LYS A 1 283 ? -10.111 -5.094 2.165 1.00 89.81 283 LYS A O 1
ATOM 2193 N N . ILE A 1 284 ? -11.565 -3.430 1.759 1.00 90.88 284 ILE A N 1
ATOM 2194 C CA . ILE A 1 284 ? -12.016 -3.268 3.143 1.00 90.88 284 ILE A CA 1
ATOM 2195 C C . ILE A 1 284 ? -13.225 -4.175 3.394 1.00 90.88 284 ILE A C 1
ATOM 2197 O O . ILE A 1 284 ? -14.212 -4.144 2.665 1.00 90.88 284 ILE A O 1
ATOM 2201 N N . SER A 1 285 ? -13.142 -5.027 4.415 1.00 92.94 285 SER A N 1
ATOM 2202 C CA . SER A 1 285 ? -14.181 -5.994 4.778 1.00 92.94 285 SER A CA 1
ATOM 2203 C C . SER A 1 285 ? -14.475 -5.936 6.270 1.00 92.94 285 SER A C 1
ATOM 2205 O O . SER A 1 285 ? -13.575 -6.053 7.099 1.00 92.94 285 SER A O 1
ATOM 2207 N N . PHE A 1 286 ? -15.751 -5.796 6.611 1.00 93.00 286 PHE A N 1
ATOM 2208 C CA . PHE A 1 286 ? -16.222 -5.835 7.991 1.00 93.00 286 PHE A CA 1
ATOM 2209 C C . PHE A 1 286 ? -16.477 -7.280 8.394 1.00 93.00 286 PHE A C 1
ATOM 2211 O O . PHE A 1 286 ? -17.149 -8.016 7.674 1.00 93.00 286 PHE A O 1
ATOM 2218 N N . VAL A 1 287 ? -15.925 -7.682 9.533 1.00 94.19 287 VAL A N 1
ATOM 2219 C CA . VAL A 1 287 ? -16.031 -9.041 10.052 1.00 94.19 287 VAL A CA 1
ATOM 2220 C C . VAL A 1 287 ? -16.612 -8.981 11.459 1.00 94.19 287 VAL A C 1
ATOM 2222 O O . VAL A 1 287 ? -16.092 -8.285 12.332 1.00 94.19 287 VAL A O 1
ATOM 2225 N N . SER A 1 288 ? -17.712 -9.697 11.677 1.00 89.44 288 SER A N 1
ATOM 2226 C CA . SER A 1 288 ? -18.394 -9.706 12.973 1.00 89.44 288 SER A CA 1
ATOM 2227 C C . SER A 1 288 ? -17.616 -10.501 14.023 1.00 89.44 288 SER A C 1
ATOM 2229 O O . SER A 1 288 ? -17.536 -10.065 15.166 1.00 89.44 288 SER A O 1
ATOM 2231 N N . ASP A 1 289 ? -17.010 -11.628 13.628 1.00 89.94 289 ASP A N 1
ATOM 2232 C CA . ASP A 1 289 ? -16.374 -12.576 14.547 1.00 89.94 289 ASP A CA 1
ATOM 2233 C C . ASP A 1 289 ? -15.038 -13.143 14.019 1.00 89.94 289 ASP A C 1
ATOM 2235 O O . ASP A 1 289 ? -14.802 -13.296 12.819 1.00 89.94 289 ASP A O 1
ATOM 2239 N N . THR A 1 290 ? -14.166 -13.491 14.961 1.00 88.69 290 THR A N 1
ATOM 2240 C CA . THR A 1 290 ? -12.876 -14.163 14.787 1.00 88.69 290 THR A CA 1
ATOM 2241 C C . THR A 1 290 ? -12.970 -15.489 14.033 1.00 88.69 290 THR A C 1
ATOM 2243 O O . THR A 1 290 ? -12.042 -15.826 13.295 1.00 88.69 290 THR A O 1
ATOM 2246 N N . SER A 1 291 ? -14.086 -16.218 14.133 1.00 89.81 291 SER A N 1
ATOM 2247 C CA . SER A 1 291 ? -14.293 -17.488 13.422 1.00 89.81 291 SER A CA 1
ATOM 2248 C C . SER A 1 291 ? -14.198 -17.325 11.900 1.00 89.81 291 SER A C 1
ATOM 2250 O O . SER A 1 291 ? -13.555 -18.125 11.220 1.00 89.81 291 SER A O 1
ATOM 2252 N N . ALA A 1 292 ? -14.729 -16.225 11.358 1.00 87.81 292 ALA A N 1
ATOM 2253 C CA . ALA A 1 292 ? -14.631 -15.914 9.931 1.00 87.81 292 ALA A CA 1
ATOM 2254 C C . ALA A 1 292 ? -13.193 -15.573 9.496 1.00 87.81 292 ALA A C 1
ATOM 2256 O O . ALA A 1 292 ? -12.806 -15.832 8.355 1.00 87.81 292 ALA A O 1
ATOM 2257 N N . LEU A 1 293 ? -12.368 -15.027 10.398 1.00 86.44 293 LEU A N 1
ATOM 2258 C CA . LEU A 1 293 ? -10.938 -14.827 10.142 1.00 86.44 293 LEU A CA 1
ATOM 2259 C C . LEU A 1 293 ? -10.187 -16.164 10.166 1.00 86.44 293 LEU A C 1
ATOM 2261 O O . LEU A 1 293 ? -9.364 -16.413 9.287 1.00 86.44 293 LEU A O 1
ATOM 2265 N N . LYS A 1 294 ? -10.515 -17.073 11.092 1.00 87.06 294 LYS A N 1
ATOM 2266 C CA . LYS A 1 294 ? -9.933 -18.426 11.116 1.00 87.06 294 LYS A CA 1
ATOM 2267 C C . LYS A 1 294 ? -10.222 -19.195 9.824 1.00 87.06 294 LYS A C 1
ATOM 2269 O O . LYS A 1 294 ? -9.304 -19.780 9.253 1.00 87.06 294 LYS A O 1
ATOM 2274 N N . GLN A 1 295 ? -11.448 -19.115 9.296 1.00 85.62 295 GLN A N 1
ATOM 2275 C CA . GLN A 1 295 ? -11.806 -19.709 7.995 1.00 85.62 295 GLN A CA 1
ATOM 2276 C C . GLN A 1 295 ? -10.950 -19.160 6.842 1.00 85.62 295 GLN A C 1
ATOM 2278 O O . GLN A 1 295 ? -10.572 -19.897 5.931 1.00 85.62 295 GLN A O 1
ATOM 2283 N N . LYS A 1 296 ? -10.566 -17.881 6.919 1.00 81.75 296 LYS A N 1
ATOM 2284 C CA . LYS A 1 296 ? -9.649 -17.228 5.974 1.00 81.75 296 LYS A CA 1
ATOM 2285 C C . LYS A 1 296 ? -8.166 -17.528 6.234 1.00 81.75 296 LYS A C 1
ATOM 2287 O O . LYS A 1 296 ? -7.309 -16.980 5.548 1.00 81.75 296 LYS A O 1
ATOM 2292 N N . GLY A 1 297 ? -7.851 -18.403 7.190 1.00 81.88 297 GLY A N 1
ATOM 2293 C CA . GLY A 1 297 ? -6.489 -18.839 7.494 1.00 81.88 297 GLY A CA 1
ATOM 2294 C C . GLY A 1 297 ? -5.722 -17.908 8.433 1.00 81.88 297 GLY A C 1
ATOM 2295 O O . GLY A 1 297 ? -4.496 -17.977 8.483 1.00 81.88 297 GLY A O 1
ATOM 2296 N N . PHE A 1 298 ? -6.400 -17.033 9.175 1.00 80.69 298 PHE A N 1
ATOM 2297 C CA . PHE A 1 298 ? -5.743 -16.200 10.180 1.00 80.69 298 PHE A CA 1
ATOM 2298 C C . PHE A 1 298 ? -5.491 -17.019 11.450 1.00 80.69 298 PHE A C 1
ATOM 2300 O O . PHE A 1 298 ? -6.433 -17.527 12.062 1.00 80.69 298 PHE A O 1
ATOM 2307 N N . LYS A 1 299 ? -4.225 -17.115 11.871 1.00 76.88 299 LYS A N 1
ATOM 2308 C CA . LYS A 1 299 ? -3.852 -17.612 13.202 1.00 76.88 299 LYS A CA 1
ATOM 2309 C C . LYS A 1 299 ? -3.893 -16.432 14.169 1.00 76.88 299 LYS A C 1
ATOM 2311 O O . LYS A 1 299 ? -2.925 -15.689 14.291 1.00 76.88 299 LYS A O 1
ATOM 2316 N N . LEU A 1 300 ? -5.055 -16.207 14.776 1.00 71.62 300 LEU A N 1
ATOM 2317 C CA . LEU A 1 300 ? -5.194 -15.222 15.845 1.00 71.62 300 LEU A CA 1
ATOM 2318 C C . LEU A 1 300 ? -4.677 -15.867 17.131 1.00 71.62 300 LEU A C 1
ATOM 2320 O O . LEU A 1 300 ? -5.310 -16.800 17.624 1.00 71.62 300 LEU A O 1
ATOM 2324 N N . VAL A 1 301 ? -3.513 -15.402 17.587 1.00 59.78 301 VAL A N 1
ATOM 2325 C CA . VAL A 1 301 ? -3.009 -15.636 18.947 1.00 59.78 301 VAL A CA 1
ATOM 2326 C C . VAL A 1 301 ? -3.777 -14.737 19.913 1.00 59.78 301 VAL A C 1
ATOM 2328 O O . VAL A 1 301 ? -4.094 -13.578 19.519 1.00 59.78 301 VAL A O 1
#

Foldseek 3Di:
DDDDDDDDDDDDDDDDDDDDDDDDDDDDDDPVPVPPPPPDDPVVVVVVVVVVVVVVVVVVVVVVVVVQPPCPPVLVVVVVLPDDDDVDDQDPLLVVLLVVLCVLQVVCQVLCVVLLHHSDSLNSSLLCVLCVNDQDDPVGGSNVLQVVLSVVSVDPLNPDQPPPVVFFWDWDAQQPPLAIETEGELQRCQPPALSVLLNSVSNSLSVSCVVPVQHAYEYEYECPPPPLNSLLRSCVSNVSNVVVCSRNPRNRHAAYEYECQDPSNVVSCVVVVSVDRPVNNVRYYYDDDPVVVVVSRDPDD

Secondary structure (DSSP, 8-state):
------------------PPPPPPPP----GGGSSGGGSS-TTHHHHHHHHHHHHHHHHHHHHHHHHHTTSHHHHHHHHHH-----SPPPPHHHHHHHHHHHHHTGGGHHHHHHTT----HHHHHHHHHHTTS-SB-SSSBHHHHHHHHHHHHHSHHHH------SSSEEEEEBTTT--EEEEEEHHHHTT--HHHHHHHHHHHHHHHHHH-TT--EEEEEE-TT--HHHHHHHHHHHHTTHHHHHHHSTTTEEEEEEES--HHHHHHHHHHGGGS-HHHHHTEEEES-HHHHHHTTB---

pLDDT: mean 74.42, std 21.13, range [22.36, 98.25]